Protein AF-A0A8B5X5C2-F1 (afdb_monomer_lite)

Radius of gyration: 29.63 Å; chains: 1; bounding box: 118×48×61 Å

Structure (mmCIF, N/CA/C/O backbone):
data_AF-A0A8B5X5C2-F1
#
_entry.id   AF-A0A8B5X5C2-F1
#
loop_
_atom_site.group_PDB
_atom_site.id
_atom_site.type_symbol
_atom_site.label_atom_id
_atom_site.label_alt_id
_atom_site.label_comp_id
_atom_site.label_asym_id
_atom_site.label_entity_id
_atom_site.label_seq_id
_atom_site.pdbx_PDB_ins_code
_atom_site.Cartn_x
_atom_site.Cartn_y
_atom_site.Cartn_z
_atom_site.occupancy
_atom_site.B_iso_or_equiv
_atom_site.auth_seq_id
_atom_site.auth_comp_id
_atom_site.auth_asym_id
_atom_site.auth_atom_id
_atom_site.pdbx_PDB_model_num
ATOM 1 N N . MET A 1 1 ? 97.986 -2.545 -4.299 1.00 35.28 1 MET A N 1
ATOM 2 C CA . MET A 1 1 ? 97.816 -1.947 -2.957 1.00 35.28 1 MET A CA 1
ATOM 3 C C . MET A 1 1 ? 96.917 -2.869 -2.123 1.00 35.28 1 MET A C 1
ATOM 5 O O . MET A 1 1 ? 95.746 -2.976 -2.435 1.00 35.28 1 MET A O 1
ATOM 9 N N . VAL A 1 2 ? 97.522 -3.619 -1.186 1.00 33.06 2 VAL A N 1
ATOM 10 C CA . VAL A 1 2 ? 97.031 -4.056 0.154 1.00 33.06 2 VAL A CA 1
ATOM 11 C C . VAL A 1 2 ? 95.580 -4.608 0.288 1.00 33.06 2 VAL A C 1
ATOM 13 O O . VAL A 1 2 ? 94.636 -3.837 0.311 1.00 33.06 2 VAL A O 1
ATOM 16 N N . SER A 1 3 ? 95.404 -5.947 0.361 1.00 29.48 3 SER A N 1
ATOM 17 C CA . SER A 1 3 ? 94.918 -6.779 1.522 1.00 29.48 3 SER A CA 1
ATOM 18 C C . SER A 1 3 ? 93.430 -7.213 1.481 1.00 29.48 3 SER A C 1
ATOM 20 O O . SER A 1 3 ? 92.572 -6.392 1.206 1.00 29.48 3 SER A O 1
ATOM 22 N N . ARG A 1 4 ? 93.094 -8.528 1.537 1.00 31.70 4 ARG A N 1
ATOM 23 C CA . ARG A 1 4 ? 92.683 -9.381 2.712 1.00 31.70 4 ARG A CA 1
ATOM 24 C C . ARG A 1 4 ? 91.470 -8.796 3.488 1.00 31.70 4 ARG A C 1
ATOM 26 O O . ARG A 1 4 ? 91.496 -7.616 3.766 1.00 31.70 4 ARG A O 1
ATOM 33 N N . SER A 1 5 ? 90.408 -9.482 3.946 1.00 32.50 5 SER A N 1
ATOM 34 C CA . SER A 1 5 ? 90.113 -10.890 4.291 1.00 32.50 5 SER A CA 1
ATOM 35 C C . SER A 1 5 ? 88.650 -11.051 4.803 1.00 32.50 5 SER A C 1
ATOM 37 O O . SER A 1 5 ? 88.131 -10.123 5.404 1.00 32.50 5 SER A O 1
ATOM 39 N N . ARG A 1 6 ? 88.068 -12.258 4.647 1.00 33.66 6 ARG A N 1
ATOM 40 C CA . ARG A 1 6 ? 87.157 -13.060 5.529 1.00 33.66 6 ARG A CA 1
ATOM 41 C C . ARG A 1 6 ? 86.170 -12.413 6.547 1.00 33.66 6 ARG A C 1
ATOM 43 O O . ARG A 1 6 ? 86.593 -11.789 7.508 1.00 33.66 6 ARG A O 1
ATOM 50 N N . SER A 1 7 ? 84.896 -12.830 6.416 1.00 32.56 7 SER A N 1
ATOM 51 C CA . SER A 1 7 ? 83.985 -13.539 7.367 1.00 32.56 7 SER A CA 1
ATOM 52 C C . SER A 1 7 ? 83.998 -13.243 8.884 1.00 32.56 7 SER A C 1
ATOM 54 O O . SER A 1 7 ? 85.041 -13.373 9.523 1.00 32.56 7 SER A O 1
ATOM 56 N N . ARG A 1 8 ? 82.793 -13.052 9.468 1.00 35.69 8 ARG A N 1
ATOM 57 C CA . ARG A 1 8 ? 82.354 -13.533 10.808 1.00 35.69 8 ARG A CA 1
ATOM 58 C C . ARG A 1 8 ? 80.813 -13.393 10.964 1.00 35.69 8 ARG A C 1
ATOM 60 O O . ARG A 1 8 ? 80.289 -12.349 10.611 1.00 35.69 8 ARG A O 1
ATOM 67 N N . TYR A 1 9 ? 80.089 -14.491 11.260 1.00 30.22 9 TYR A N 1
ATOM 68 C CA . TYR A 1 9 ? 79.400 -14.821 12.545 1.00 30.22 9 TYR A CA 1
ATOM 69 C C . TYR A 1 9 ? 78.116 -13.994 12.819 1.00 30.22 9 TYR A C 1
ATOM 71 O O . TYR A 1 9 ? 78.184 -12.781 12.747 1.00 30.22 9 TYR A O 1
ATOM 79 N N . GLY A 1 10 ? 76.936 -14.505 13.192 1.00 31.53 10 GLY A N 1
ATOM 80 C CA . GLY A 1 10 ? 76.456 -15.839 13.559 1.00 31.53 10 GLY A CA 1
ATOM 81 C C . GLY A 1 10 ? 74.993 -15.755 14.058 1.00 31.53 10 GLY A C 1
ATOM 82 O O . GLY A 1 10 ? 74.538 -14.703 14.494 1.00 31.53 10 GLY A O 1
ATOM 83 N N . ASP A 1 11 ? 74.293 -16.882 13.947 1.00 36.16 11 ASP A N 1
ATOM 84 C CA . ASP A 1 11 ? 72.939 -17.228 14.410 1.00 36.16 11 ASP A CA 1
ATOM 85 C C . ASP A 1 11 ? 72.745 -17.091 15.939 1.00 36.16 11 ASP A C 1
ATOM 87 O O . ASP A 1 11 ? 73.684 -17.348 16.701 1.00 36.16 11 ASP A O 1
ATOM 91 N N . ARG A 1 12 ? 71.523 -16.749 16.383 1.00 35.69 12 ARG A N 1
ATOM 92 C CA . ARG A 1 12 ? 70.870 -17.396 17.539 1.00 35.69 12 ARG A CA 1
ATOM 93 C C . ARG A 1 12 ? 69.385 -17.021 17.678 1.00 35.69 12 ARG A C 1
ATOM 95 O O . ARG A 1 12 ? 69.036 -15.883 17.982 1.00 35.69 12 ARG A O 1
ATOM 102 N N . ARG A 1 13 ? 68.530 -18.039 17.526 1.00 36.75 13 ARG A N 1
ATOM 103 C CA . ARG A 1 13 ? 67.155 -18.126 18.056 1.00 36.75 13 ARG A CA 1
ATOM 104 C C . ARG A 1 13 ? 67.129 -17.953 19.580 1.00 36.75 13 ARG A C 1
ATOM 106 O O . ARG A 1 13 ? 68.111 -18.313 20.219 1.00 36.75 13 ARG A O 1
ATOM 113 N N . HIS A 1 14 ? 65.990 -17.544 20.145 1.00 36.34 14 HIS A N 1
ATOM 114 C CA . HIS A 1 14 ? 65.360 -18.253 21.270 1.00 36.34 14 HIS A CA 1
ATOM 115 C C . HIS A 1 14 ? 63.922 -17.769 21.508 1.00 36.34 14 HIS A C 1
ATOM 117 O O . HIS A 1 14 ? 63.659 -16.577 21.649 1.00 36.34 14 HIS A O 1
ATOM 123 N N . ASP A 1 15 ? 63.024 -18.749 21.555 1.00 36.97 15 ASP A N 1
ATOM 124 C CA . ASP A 1 15 ? 61.632 -18.675 21.981 1.00 36.97 15 ASP A CA 1
ATOM 125 C C . ASP A 1 15 ? 61.497 -18.320 23.477 1.00 36.97 15 ASP A C 1
ATOM 127 O O . ASP A 1 15 ? 62.346 -18.687 24.291 1.00 36.97 15 ASP A O 1
ATOM 131 N N . GLY A 1 16 ? 60.386 -17.676 23.848 1.00 30.69 16 GLY A N 1
ATOM 132 C CA . GLY A 1 16 ? 59.939 -17.486 25.236 1.00 30.69 16 GLY A CA 1
ATOM 133 C C . GLY A 1 16 ? 58.504 -16.945 25.263 1.00 30.69 16 GLY A C 1
ATOM 134 O O . GLY A 1 16 ? 58.282 -15.777 24.977 1.00 30.69 16 GLY A O 1
ATOM 135 N N . LEU A 1 17 ? 57.501 -17.824 25.354 1.00 30.66 17 LEU A N 1
ATOM 136 C CA . LEU A 1 17 ? 56.806 -18.228 26.592 1.00 30.66 17 LEU A CA 1
ATOM 137 C C . LEU A 1 17 ? 55.734 -17.223 27.056 1.00 30.66 17 LEU A C 1
ATOM 139 O O . LEU A 1 17 ? 56.011 -16.269 27.776 1.00 30.66 17 LEU A O 1
ATOM 143 N N . CYS A 1 18 ? 54.479 -17.515 26.698 1.00 36.28 18 CYS A N 1
ATOM 144 C CA . CYS A 1 18 ? 53.291 -17.013 27.387 1.00 36.28 18 CYS A CA 1
ATOM 145 C C . CYS A 1 18 ? 53.077 -17.801 28.689 1.00 36.28 18 CYS A C 1
ATOM 147 O O . CYS A 1 18 ? 52.956 -19.024 28.641 1.00 36.28 18 CYS A O 1
ATOM 149 N N . LEU A 1 19 ? 52.960 -17.107 29.826 1.00 31.86 19 LEU A N 1
ATOM 150 C CA . LEU A 1 19 ? 52.448 -17.647 31.091 1.00 31.86 19 LEU A CA 1
ATOM 151 C C . LEU A 1 19 ? 51.613 -16.579 31.833 1.00 31.86 19 LEU A C 1
ATOM 153 O O . LEU A 1 19 ? 52.154 -15.564 32.250 1.00 31.86 19 LEU A O 1
ATOM 157 N N . GLY A 1 20 ? 50.308 -16.855 31.965 1.00 30.89 20 GLY A N 1
ATOM 158 C CA . GLY A 1 20 ? 49.391 -16.569 33.088 1.00 30.89 20 GLY A CA 1
ATOM 159 C C . GLY A 1 20 ? 49.272 -15.179 33.750 1.00 30.89 20 GLY A C 1
ATOM 160 O O . GLY A 1 20 ? 50.224 -14.680 34.336 1.00 30.89 20 GLY A O 1
ATOM 161 N N . GLY A 1 21 ? 48.022 -14.693 33.862 1.00 29.48 21 GLY A N 1
ATOM 162 C CA . GLY A 1 21 ? 47.510 -14.017 35.073 1.00 29.48 21 GLY A CA 1
ATOM 163 C C . GLY A 1 21 ? 47.088 -12.543 34.949 1.00 29.48 21 GLY A C 1
ATOM 164 O O . GLY A 1 21 ? 47.931 -11.656 34.986 1.00 29.48 21 GLY A O 1
ATOM 165 N N . ASP A 1 22 ? 45.771 -12.316 34.862 1.00 34.66 22 ASP A N 1
ATOM 166 C CA . ASP A 1 22 ? 44.986 -11.101 35.165 1.00 34.66 22 ASP A CA 1
ATOM 167 C C . ASP A 1 22 ? 45.706 -9.753 35.351 1.00 34.66 22 ASP A C 1
ATOM 169 O O . ASP A 1 22 ? 46.252 -9.480 36.420 1.00 34.66 22 ASP A O 1
ATOM 173 N N . ARG A 1 23 ? 45.498 -8.832 34.390 1.00 31.88 23 ARG A N 1
ATOM 174 C CA . ARG A 1 23 ? 45.084 -7.435 34.652 1.00 31.88 23 ARG A CA 1
ATOM 175 C C . ARG A 1 23 ? 44.185 -6.927 33.526 1.00 31.88 23 ARG A C 1
ATOM 177 O O . ARG A 1 23 ? 44.591 -6.862 32.373 1.00 31.88 23 ARG A O 1
ATOM 184 N N . SER A 1 24 ? 42.980 -6.526 33.914 1.00 33.16 24 SER A N 1
ATOM 185 C CA . SER A 1 24 ? 42.122 -5.543 33.251 1.00 33.16 24 SER A CA 1
ATOM 186 C C . SER A 1 24 ? 42.893 -4.549 32.362 1.00 33.16 24 SER A C 1
ATOM 188 O O . SER A 1 24 ? 43.608 -3.683 32.871 1.00 3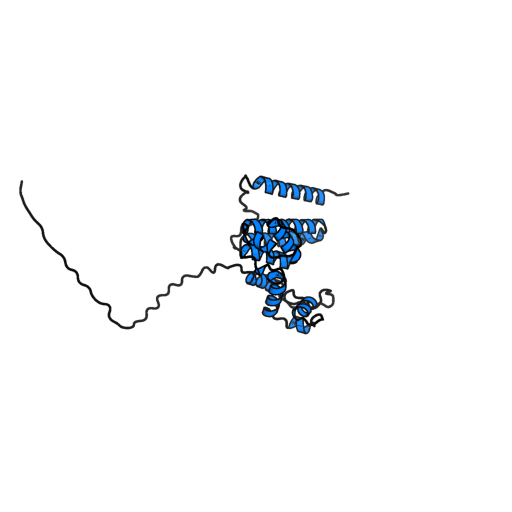3.16 24 SER A O 1
ATOM 190 N N . CYS A 1 25 ? 42.628 -4.583 31.059 1.00 25.28 25 CYS A N 1
ATOM 191 C CA . CYS A 1 25 ? 42.549 -3.381 30.239 1.00 25.28 25 CYS A CA 1
ATOM 192 C C . CYS A 1 25 ? 41.365 -3.531 29.276 1.00 25.28 25 CYS A C 1
ATOM 194 O O . CYS A 1 25 ? 41.440 -4.149 28.219 1.00 25.28 25 CYS A O 1
ATOM 196 N N . ILE A 1 26 ? 40.229 -2.963 29.684 1.00 34.06 26 ILE A N 1
ATOM 197 C CA . ILE A 1 26 ? 39.174 -2.567 28.755 1.00 34.06 26 ILE A CA 1
ATOM 198 C C . ILE A 1 26 ? 39.806 -1.494 27.865 1.00 34.06 26 ILE A C 1
ATOM 200 O O . ILE A 1 26 ? 40.028 -0.373 28.316 1.00 34.06 26 ILE A O 1
ATOM 204 N N . SER A 1 27 ? 40.154 -1.845 26.630 1.00 32.22 27 SER A N 1
ATOM 205 C CA . SER A 1 27 ? 40.458 -0.858 25.599 1.00 32.22 27 SER A CA 1
ATOM 206 C C . SER A 1 27 ? 39.206 -0.672 24.765 1.00 32.22 27 SER A C 1
ATOM 208 O O . SER A 1 27 ? 38.867 -1.511 23.934 1.00 32.22 27 SER A O 1
ATOM 210 N N . ALA A 1 28 ? 38.518 0.432 25.034 1.00 38.09 28 ALA A N 1
ATOM 211 C CA . ALA A 1 28 ? 37.465 0.962 24.198 1.00 38.09 28 ALA A CA 1
ATOM 212 C C . ALA A 1 28 ? 37.976 1.142 22.761 1.00 38.09 28 ALA A C 1
ATOM 214 O O . ALA A 1 28 ? 38.941 1.864 22.519 1.00 38.09 28 ALA A O 1
ATOM 215 N N . ALA A 1 29 ? 37.299 0.501 21.818 1.00 33.53 29 ALA A N 1
ATOM 216 C CA . ALA A 1 29 ? 37.227 0.966 20.445 1.00 33.53 29 ALA A CA 1
ATOM 217 C C . ALA A 1 29 ? 35.741 1.041 20.105 1.00 33.53 29 ALA A C 1
ATOM 219 O O . ALA A 1 29 ? 35.126 0.105 19.603 1.00 33.53 29 ALA A O 1
ATOM 220 N N . ASP A 1 30 ? 35.182 2.172 20.521 1.00 40.38 30 ASP A N 1
ATOM 221 C CA . ASP A 1 30 ? 33.935 2.737 20.047 1.00 40.38 30 ASP A CA 1
ATOM 222 C C . ASP A 1 30 ? 34.086 2.977 18.537 1.00 40.38 30 ASP A C 1
ATOM 224 O O . ASP A 1 30 ? 34.668 3.966 18.089 1.00 40.38 30 ASP A O 1
ATOM 228 N N . HIS A 1 31 ? 33.651 2.008 17.737 1.00 37.91 31 HIS A N 1
ATOM 229 C CA . HIS A 1 31 ? 33.356 2.245 16.335 1.00 37.91 31 HIS A CA 1
ATOM 230 C C . HIS A 1 31 ? 31.855 2.415 16.242 1.00 37.91 31 HIS A C 1
ATOM 232 O O . HIS A 1 31 ? 31.105 1.441 16.199 1.00 37.91 31 HIS A O 1
ATOM 238 N N . GLY A 1 32 ? 31.458 3.691 16.273 1.00 33.34 32 GLY A N 1
ATOM 239 C CA . GLY A 1 32 ? 30.106 4.143 16.022 1.00 33.34 32 GLY A CA 1
ATOM 240 C C . GLY A 1 32 ? 29.551 3.408 14.816 1.00 33.34 32 GLY A C 1
ATOM 241 O O . GLY A 1 32 ? 30.005 3.598 13.686 1.00 33.34 32 GLY A O 1
ATOM 242 N N . GLY A 1 33 ? 28.593 2.529 15.098 1.00 30.31 33 GLY A N 1
ATOM 243 C CA . GLY A 1 33 ? 27.790 1.896 14.080 1.00 30.31 33 GLY A CA 1
ATOM 244 C C . GLY A 1 33 ? 27.074 3.000 13.326 1.00 30.31 33 GLY A C 1
ATOM 245 O O . GLY A 1 33 ? 26.188 3.662 13.867 1.00 30.31 33 GLY A O 1
ATOM 246 N N . VAL A 1 34 ? 27.464 3.196 12.073 1.00 33.34 34 VAL A N 1
ATOM 247 C CA . VAL A 1 34 ? 26.510 3.623 11.062 1.00 33.34 34 VAL A CA 1
ATOM 248 C C . VAL A 1 34 ? 25.382 2.599 11.116 1.00 33.34 34 VAL A C 1
ATOM 250 O O . VAL A 1 34 ? 25.524 1.467 10.667 1.00 33.34 34 VAL A O 1
ATOM 253 N N . VAL A 1 35 ? 24.292 2.962 11.787 1.00 37.41 35 VAL A N 1
ATOM 254 C CA . VAL A 1 35 ? 23.008 2.298 11.593 1.00 37.41 35 VAL A CA 1
ATOM 255 C C . VAL A 1 35 ? 22.650 2.580 10.143 1.00 37.41 35 VAL A C 1
ATOM 257 O O . VAL A 1 35 ? 22.111 3.639 9.830 1.00 37.41 35 VAL A O 1
ATOM 260 N N . GLU A 1 36 ? 23.026 1.668 9.245 1.00 37.66 36 GLU A N 1
ATOM 261 C CA . GLU A 1 36 ? 22.301 1.491 7.995 1.00 37.66 36 GLU A CA 1
ATOM 262 C C . GLU A 1 36 ? 20.838 1.367 8.407 1.00 37.66 36 GLU A C 1
ATOM 264 O O . GLU A 1 36 ? 20.434 0.409 9.069 1.00 37.66 36 GLU A O 1
ATOM 269 N N . VAL A 1 37 ? 20.064 2.418 8.145 1.00 42.56 37 VAL A N 1
ATOM 270 C CA . VAL A 1 37 ? 18.624 2.376 8.352 1.00 42.56 37 VAL A CA 1
ATOM 271 C C . VAL A 1 37 ? 18.099 1.494 7.235 1.00 42.56 37 VAL A C 1
ATOM 273 O O . VAL A 1 37 ? 17.722 1.975 6.173 1.00 42.56 37 VAL A O 1
ATOM 276 N N . GLU A 1 38 ? 18.138 0.185 7.461 1.00 47.97 38 GLU A N 1
ATOM 277 C CA . GLU A 1 38 ? 17.438 -0.784 6.635 1.00 47.97 38 GLU A CA 1
ATOM 278 C C . GLU A 1 38 ? 15.960 -0.368 6.635 1.00 47.97 38 GLU A C 1
ATOM 280 O O . GLU A 1 38 ? 15.266 -0.397 7.665 1.00 47.97 38 GLU A O 1
ATOM 285 N N . MET A 1 39 ? 15.484 0.122 5.490 1.00 58.72 39 MET A N 1
ATOM 286 C CA . MET A 1 39 ? 14.084 0.474 5.305 1.00 58.72 39 MET A CA 1
ATOM 287 C C . MET A 1 39 ? 13.279 -0.817 5.194 1.00 58.72 39 MET A C 1
ATOM 289 O O . MET A 1 39 ? 13.028 -1.351 4.123 1.00 58.72 39 MET A O 1
ATOM 293 N N . SER A 1 40 ? 12.902 -1.365 6.348 1.00 80.81 40 SER A N 1
ATOM 294 C CA . SER A 1 40 ? 11.980 -2.494 6.399 1.00 80.81 40 SER A CA 1
ATOM 295 C C . SER A 1 40 ? 10.537 -2.018 6.206 1.00 80.81 40 SER A C 1
ATOM 297 O O . SER A 1 40 ? 10.151 -0.939 6.667 1.00 80.81 40 SER A O 1
ATOM 299 N N . VAL A 1 41 ? 9.681 -2.869 5.636 1.00 81.38 41 VAL A N 1
ATOM 300 C CA . VAL A 1 41 ? 8.226 -2.627 5.569 1.00 81.38 41 VAL A CA 1
ATOM 301 C C . VAL A 1 41 ? 7.626 -2.303 6.946 1.00 81.38 41 VAL A C 1
ATOM 303 O O . VAL A 1 41 ? 6.700 -1.498 7.053 1.00 81.38 41 VAL A O 1
ATOM 306 N N . ASN A 1 42 ? 8.179 -2.868 8.022 1.00 82.81 42 ASN A N 1
ATOM 307 C CA . ASN A 1 42 ? 7.766 -2.542 9.386 1.00 82.81 42 ASN A CA 1
ATOM 308 C C . ASN A 1 42 ? 8.113 -1.094 9.760 1.00 82.81 42 ASN A C 1
ATOM 310 O O . ASN A 1 42 ? 7.281 -0.402 10.343 1.00 82.81 42 ASN A O 1
ATOM 314 N N . SER A 1 43 ? 9.296 -0.607 9.378 1.00 83.06 43 SER A N 1
ATOM 315 C CA . SER A 1 43 ? 9.700 0.794 9.556 1.00 83.06 43 SER A CA 1
ATOM 316 C C . SER A 1 43 ? 8.786 1.749 8.776 1.00 83.06 43 SER A C 1
ATOM 318 O O . SER A 1 43 ? 8.403 2.801 9.299 1.00 83.06 43 SER A O 1
ATOM 320 N N . LEU A 1 44 ? 8.374 1.365 7.562 1.00 83.25 44 LEU A N 1
ATOM 321 C CA . LEU A 1 44 ? 7.405 2.115 6.760 1.00 83.25 44 LEU A CA 1
ATOM 322 C C . LEU A 1 44 ? 6.031 2.187 7.444 1.00 83.25 44 LEU A C 1
ATOM 324 O O . LEU A 1 44 ? 5.477 3.281 7.608 1.00 83.25 44 LEU A O 1
ATOM 328 N N . ILE A 1 45 ? 5.499 1.043 7.889 1.00 86.12 45 ILE A N 1
ATOM 329 C CA . ILE A 1 45 ? 4.222 0.961 8.617 1.00 86.12 45 ILE A CA 1
ATOM 330 C C . ILE A 1 45 ? 4.285 1.807 9.893 1.00 86.12 45 ILE A C 1
ATOM 332 O O . ILE A 1 45 ? 3.373 2.588 10.165 1.00 86.12 45 ILE A O 1
ATOM 336 N N . ASP A 1 46 ? 5.385 1.732 10.636 1.00 85.62 46 ASP A N 1
ATOM 337 C CA . ASP A 1 46 ? 5.611 2.545 11.824 1.00 85.62 46 ASP A CA 1
ATOM 338 C C . ASP A 1 46 ? 5.576 4.041 11.528 1.00 85.62 46 ASP A C 1
ATOM 340 O O . ASP A 1 46 ? 4.943 4.807 12.258 1.00 85.62 46 ASP A O 1
ATOM 344 N N . GLY A 1 47 ? 6.247 4.468 10.457 1.00 80.94 47 GLY A N 1
ATOM 345 C CA . GLY A 1 47 ? 6.236 5.858 10.019 1.00 80.94 47 GLY A CA 1
ATOM 346 C C . GLY A 1 47 ? 4.827 6.343 9.673 1.00 80.94 47 GLY A C 1
ATOM 347 O O . GLY A 1 47 ? 4.472 7.482 9.978 1.00 80.94 47 GLY A O 1
ATOM 348 N N . ILE A 1 48 ? 3.999 5.492 9.060 1.00 80.94 48 ILE A N 1
ATOM 349 C CA . ILE A 1 48 ? 2.590 5.794 8.757 1.00 80.94 48 ILE A CA 1
ATOM 350 C C . ILE A 1 48 ? 1.781 5.922 10.049 1.00 80.94 48 ILE A C 1
ATOM 352 O O . ILE A 1 48 ? 1.196 6.978 10.293 1.00 80.94 48 ILE A O 1
ATOM 356 N N . ILE A 1 49 ? 1.840 4.912 10.918 1.00 82.75 49 ILE A N 1
ATOM 357 C CA . ILE A 1 49 ? 1.113 4.885 12.191 1.00 82.75 49 ILE A CA 1
ATOM 358 C C . ILE A 1 49 ? 1.466 6.093 13.065 1.00 82.75 49 ILE A C 1
ATOM 360 O O . ILE A 1 49 ? 0.577 6.692 13.667 1.00 82.75 49 ILE A O 1
ATOM 364 N N . ARG A 1 50 ? 2.743 6.493 13.126 1.00 80.88 50 ARG A N 1
ATOM 365 C CA . ARG A 1 50 ? 3.178 7.660 13.913 1.00 80.88 50 ARG A CA 1
ATOM 366 C C . ARG A 1 50 ? 2.640 8.983 13.368 1.00 80.88 50 ARG A C 1
ATOM 368 O O . ARG A 1 50 ? 2.306 9.855 14.164 1.00 80.88 50 ARG A O 1
ATOM 375 N N . ARG A 1 51 ? 2.553 9.142 12.041 1.00 72.06 51 ARG A N 1
ATOM 376 C CA . ARG A 1 51 ? 2.013 10.361 11.406 1.00 72.06 51 ARG A CA 1
ATOM 377 C C . ARG A 1 51 ? 0.504 10.493 11.599 1.00 72.06 51 ARG A C 1
ATOM 379 O O . ARG A 1 51 ? 0.020 11.602 11.789 1.00 72.06 51 ARG A O 1
ATOM 386 N N . GLU A 1 52 ? -0.221 9.380 11.553 1.00 72.44 52 GLU A N 1
ATOM 387 C CA . GLU A 1 52 ? -1.683 9.359 11.706 1.00 72.44 52 GLU A CA 1
ATOM 388 C C . GLU A 1 52 ? -2.112 9.373 13.180 1.00 72.44 52 GLU A C 1
ATOM 390 O O . GLU A 1 52 ? -3.081 10.034 13.544 1.00 72.44 52 GLU A O 1
ATOM 395 N N . GLY A 1 53 ? -1.345 8.694 14.037 1.00 63.56 53 GLY A N 1
ATOM 396 C CA . GLY A 1 53 ? -1.269 8.867 15.486 1.00 63.56 53 GLY A CA 1
ATOM 397 C C . GLY A 1 53 ? -2.592 8.836 16.255 1.00 63.56 53 GLY A C 1
ATOM 398 O O . GLY A 1 53 ? -3.026 7.798 16.752 1.00 63.56 53 GLY A O 1
ATOM 399 N N . GLY A 1 54 ? -3.167 10.012 16.481 1.00 70.19 54 GLY A N 1
ATOM 400 C CA . GLY A 1 54 ? -4.145 10.250 17.538 1.00 70.19 54 GLY A CA 1
ATOM 401 C C . GLY A 1 54 ? -5.485 9.539 17.358 1.00 70.19 54 GLY A C 1
ATOM 402 O O . GLY A 1 54 ? -5.927 9.246 16.250 1.00 70.19 54 GLY A O 1
ATOM 403 N N . TYR A 1 55 ? -6.165 9.305 18.483 1.00 74.44 55 TYR A N 1
ATOM 404 C CA . TYR A 1 55 ? -7.586 8.977 18.465 1.00 74.44 55 TYR A CA 1
ATOM 405 C C . TYR A 1 55 ? -8.382 10.217 18.053 1.00 74.44 55 TYR A C 1
ATOM 407 O O . TYR A 1 55 ? -8.282 11.266 18.691 1.00 74.44 55 TYR A O 1
ATOM 415 N N . VAL A 1 56 ? -9.193 10.074 17.012 1.00 72.25 56 VAL A N 1
ATOM 416 C CA . VAL A 1 56 ? -10.126 11.089 16.536 1.00 72.25 56 VAL A CA 1
ATOM 417 C C . VAL A 1 56 ? -11.524 10.491 16.581 1.00 72.25 56 VAL A C 1
ATOM 419 O O . VAL A 1 56 ? -11.781 9.409 16.056 1.00 72.25 56 VAL A O 1
ATOM 422 N N . ASN A 1 57 ? -12.437 11.195 17.242 1.00 68.94 57 ASN A N 1
ATOM 423 C CA . ASN A 1 57 ? -13.855 10.869 17.239 1.00 68.94 57 ASN A CA 1
ATOM 424 C C . ASN A 1 57 ? -14.647 12.174 17.307 1.00 68.94 57 ASN A C 1
ATOM 426 O O . ASN A 1 57 ? -14.944 12.676 18.393 1.00 68.94 57 ASN A O 1
ATOM 430 N N . HIS A 1 58 ? -14.908 12.770 16.144 1.00 59.81 58 HIS A N 1
ATOM 431 C CA . HIS A 1 58 ? -15.645 14.024 16.054 1.00 59.81 58 HIS A CA 1
ATOM 432 C C . HIS A 1 58 ? -17.124 13.750 15.707 1.00 59.81 58 HIS A C 1
ATOM 434 O O . HIS A 1 58 ? -17.385 12.996 14.773 1.00 59.81 58 HIS A O 1
ATOM 440 N N . PRO A 1 59 ? -18.113 14.381 16.378 1.00 57.00 59 PRO A N 1
ATOM 441 C CA . PRO A 1 59 ? -19.542 14.099 16.160 1.00 57.00 59 PRO A CA 1
ATOM 442 C C . PRO A 1 59 ? -20.044 14.342 14.728 1.00 57.00 59 PRO A C 1
ATOM 444 O O . PRO A 1 59 ? -21.038 13.756 14.312 1.00 57.00 59 PRO A O 1
ATOM 447 N N . ALA A 1 60 ? -19.373 15.223 13.981 1.00 50.94 60 ALA A N 1
ATOM 448 C CA . ALA A 1 60 ? -19.677 15.514 12.576 1.00 50.94 60 ALA A CA 1
ATOM 449 C C . ALA A 1 60 ? -18.884 14.651 11.572 1.00 50.94 60 ALA A C 1
ATOM 451 O O . ALA A 1 60 ? -19.054 14.816 10.364 1.00 50.94 60 ALA A O 1
ATOM 452 N N . ASP A 1 61 ? -17.994 13.774 12.046 1.00 56.38 61 ASP A N 1
ATOM 453 C CA . ASP A 1 61 ? -17.155 12.947 11.184 1.00 56.38 61 ASP A CA 1
ATOM 454 C C . ASP A 1 61 ? -17.921 11.711 10.697 1.00 56.38 61 ASP A C 1
ATOM 456 O O . ASP A 1 61 ? -18.417 10.899 11.479 1.00 56.38 61 ASP A O 1
ATOM 460 N N . ARG A 1 62 ? -18.005 11.560 9.372 1.00 56.22 62 ARG A N 1
ATOM 461 C CA . ARG A 1 62 ? -18.616 10.392 8.726 1.00 56.22 62 ARG A CA 1
ATOM 462 C C . ARG A 1 62 ? -17.754 9.135 8.857 1.00 56.22 62 ARG A C 1
ATOM 464 O O . ARG A 1 62 ? -18.292 8.041 8.714 1.00 56.22 62 ARG A O 1
ATOM 471 N N . GLY A 1 63 ? -16.451 9.283 9.114 1.00 61.34 63 GLY A N 1
ATOM 472 C CA . GLY A 1 63 ? -15.508 8.174 9.290 1.00 61.34 63 GLY A CA 1
ATOM 473 C C . GLY A 1 63 ? -15.648 7.444 10.629 1.00 61.34 63 GLY A C 1
ATOM 474 O O . GLY A 1 63 ? -15.219 6.295 10.748 1.00 61.34 63 GLY A O 1
ATOM 475 N N . GLY A 1 64 ? -16.302 8.072 11.613 1.00 78.06 64 GLY A N 1
ATOM 476 C CA . GLY A 1 64 ? -16.462 7.527 12.957 1.00 78.06 64 GLY A CA 1
ATOM 477 C C . GLY A 1 64 ? -15.140 7.433 13.738 1.00 78.06 64 GLY A C 1
ATOM 478 O O . GLY A 1 64 ? -14.116 7.972 13.314 1.00 78.06 64 GLY A O 1
ATOM 479 N N . PRO A 1 65 ? -15.141 6.752 14.899 1.00 83.56 65 PRO A N 1
ATOM 480 C CA . PRO A 1 65 ? -13.956 6.621 15.739 1.00 83.56 65 PRO A CA 1
ATOM 481 C C . PRO A 1 65 ? -12.781 6.008 14.967 1.00 83.56 65 PRO A C 1
ATOM 483 O O . PRO A 1 65 ? -12.909 4.915 14.405 1.00 83.56 65 PRO A O 1
ATOM 486 N N . THR A 1 66 ? -11.638 6.695 14.978 1.00 86.31 66 THR A N 1
ATOM 487 C CA . THR A 1 66 ? -10.414 6.293 14.270 1.00 86.31 66 THR A CA 1
ATOM 488 C C . THR A 1 66 ? -9.197 6.491 15.171 1.00 86.31 66 THR A C 1
ATOM 490 O O . THR A 1 66 ? -9.102 7.496 15.870 1.00 86.31 66 THR A O 1
ATOM 493 N N . LYS A 1 67 ? -8.255 5.545 15.170 1.00 88.19 67 LYS A N 1
ATOM 494 C CA . LYS A 1 67 ? -6.948 5.675 15.841 1.00 88.19 67 LYS A CA 1
ATOM 495 C C . LYS A 1 67 ? -5.884 5.017 14.972 1.00 88.19 67 LYS A C 1
ATOM 497 O O . LYS A 1 67 ? -6.148 3.953 14.421 1.00 88.19 67 LYS A O 1
ATOM 502 N N . TYR A 1 68 ? -4.709 5.637 14.832 1.00 87.75 68 TYR A N 1
ATOM 503 C CA . TYR A 1 68 ? -3.645 5.143 13.941 1.00 87.75 68 TYR A CA 1
ATOM 504 C C . TYR A 1 68 ? -4.114 4.906 12.485 1.00 87.75 68 TYR A C 1
ATOM 506 O O . TYR A 1 68 ? -3.681 3.950 11.852 1.00 87.75 68 TYR A O 1
ATOM 514 N N . GLY A 1 69 ? -5.085 5.693 11.998 1.00 84.00 69 GLY A N 1
ATOM 515 C CA . GLY A 1 69 ? -5.733 5.500 10.686 1.00 84.00 69 GLY A CA 1
ATOM 516 C C . GLY A 1 69 ? -6.679 4.300 10.575 1.00 84.00 69 GLY A C 1
ATOM 517 O O . GLY A 1 69 ? -7.341 4.118 9.554 1.00 84.00 69 GLY A O 1
ATOM 518 N N . ILE A 1 70 ? -6.810 3.491 11.628 1.00 88.25 70 ILE A N 1
ATOM 519 C CA . ILE A 1 70 ? -7.721 2.349 11.662 1.00 88.25 70 ILE A CA 1
ATOM 520 C C . ILE A 1 70 ? -9.098 2.811 12.143 1.00 88.25 70 ILE A C 1
ATOM 522 O O . ILE A 1 70 ? -9.277 3.210 13.297 1.00 88.25 70 ILE A O 1
ATOM 526 N N . THR A 1 71 ? -10.085 2.737 11.248 1.00 90.31 71 THR A N 1
ATOM 527 C CA . THR A 1 71 ? -11.490 3.049 11.558 1.00 90.31 71 THR A CA 1
ATOM 528 C C . THR A 1 71 ? -12.139 1.952 12.405 1.00 90.31 71 THR A C 1
ATOM 530 O O . THR A 1 71 ? -11.716 0.792 12.385 1.00 90.31 71 THR A O 1
ATOM 533 N N . ALA A 1 72 ? -13.243 2.278 13.077 1.00 90.56 72 ALA A N 1
ATOM 534 C CA . ALA A 1 72 ? -14.092 1.307 13.765 1.00 90.56 72 ALA A CA 1
ATOM 535 C C . ALA A 1 72 ? -14.503 0.111 12.882 1.00 90.56 72 ALA A C 1
ATOM 537 O O . ALA A 1 72 ? -14.493 -1.035 13.338 1.00 90.56 72 ALA A O 1
ATOM 538 N N . ALA A 1 73 ? -14.843 0.352 11.612 1.00 90.19 73 ALA A N 1
ATOM 539 C CA . ALA A 1 73 ? -15.206 -0.709 10.674 1.00 90.19 73 ALA A CA 1
ATOM 540 C C . ALA A 1 73 ? -14.010 -1.626 10.374 1.00 90.19 73 ALA A C 1
ATOM 542 O O . ALA A 1 73 ? -14.135 -2.850 10.451 1.00 90.19 73 ALA A O 1
ATOM 543 N N . THR A 1 74 ? -12.843 -1.033 10.106 1.00 90.50 74 THR A N 1
ATOM 544 C CA . THR A 1 74 ? -11.595 -1.763 9.853 1.00 90.50 74 THR A CA 1
ATOM 545 C C . THR A 1 74 ? -11.193 -2.607 11.062 1.00 90.50 74 THR A C 1
ATOM 547 O O . THR A 1 74 ? -10.896 -3.790 10.903 1.00 90.50 74 THR A O 1
ATOM 550 N N . LEU A 1 75 ? -11.243 -2.038 12.271 1.00 93.00 75 LEU A N 1
ATOM 551 C CA . LEU A 1 75 ? -10.915 -2.748 13.508 1.00 93.00 75 LEU A CA 1
ATOM 552 C C . LEU A 1 75 ? -11.891 -3.898 13.781 1.00 93.00 75 LEU A C 1
ATOM 554 O O . LEU A 1 75 ? -11.474 -5.011 14.094 1.00 93.00 75 LEU A O 1
ATOM 558 N N . GLY A 1 76 ? -13.193 -3.651 13.621 1.00 92.25 76 GLY A N 1
ATOM 559 C CA . GLY A 1 76 ? -14.225 -4.670 13.802 1.00 92.25 76 GLY A CA 1
ATOM 560 C C . GLY A 1 76 ? -14.080 -5.840 12.826 1.00 92.25 76 GLY A C 1
ATOM 561 O O . GLY A 1 76 ? -14.179 -6.999 13.233 1.00 92.25 76 GLY A O 1
ATOM 562 N N . SER A 1 77 ? -13.771 -5.546 11.558 1.00 92.19 77 SER A N 1
ATOM 563 C CA . SER A 1 77 ? -13.478 -6.568 10.549 1.00 92.19 77 SER A CA 1
ATOM 564 C C . SER A 1 77 ? -12.198 -7.339 10.864 1.00 92.19 77 SER A C 1
ATOM 566 O O . SER A 1 77 ? -12.188 -8.555 10.700 1.00 92.19 77 SER A O 1
ATOM 568 N N . ALA A 1 78 ? -11.132 -6.663 11.302 1.00 91.88 78 ALA A N 1
ATOM 569 C CA . ALA A 1 78 ? -9.858 -7.307 11.621 1.00 91.88 78 ALA A CA 1
ATOM 570 C C . ALA A 1 78 ? -9.967 -8.253 12.827 1.00 91.88 78 ALA A C 1
ATOM 572 O O . ALA A 1 78 ? -9.356 -9.316 12.826 1.00 91.88 78 ALA A O 1
ATOM 573 N N . ARG A 1 79 ? -10.792 -7.901 13.820 1.00 93.31 79 ARG A N 1
ATOM 574 C CA . ARG A 1 79 ? -11.084 -8.749 14.987 1.00 93.31 79 ARG A CA 1
ATOM 575 C C . ARG A 1 79 ? -12.100 -9.863 14.709 1.00 93.31 79 ARG A C 1
ATOM 577 O O . ARG A 1 79 ? -12.308 -10.715 15.562 1.00 93.31 79 ARG A O 1
ATOM 584 N N . GLY A 1 80 ? -12.750 -9.863 13.541 1.00 90.56 80 GLY A N 1
ATOM 585 C CA . GLY A 1 80 ? -13.782 -10.849 13.209 1.00 90.56 80 GLY A CA 1
ATOM 586 C C . GLY A 1 80 ? -15.079 -10.677 14.006 1.00 90.56 80 GLY A C 1
ATOM 587 O O . GLY A 1 80 ? -15.828 -11.631 14.183 1.00 90.56 80 GLY A O 1
ATOM 588 N N . ASN A 1 81 ? -15.379 -9.461 14.471 1.00 87.19 81 ASN A N 1
ATOM 589 C CA . ASN A 1 81 ? -16.503 -9.205 15.378 1.00 87.19 81 ASN A CA 1
ATOM 590 C C . ASN A 1 81 ? -17.889 -9.316 14.714 1.00 87.19 81 ASN A C 1
ATOM 592 O O . ASN A 1 81 ? -18.901 -9.223 15.405 1.00 87.19 81 ASN A O 1
ATOM 596 N N . GLY A 1 82 ? -17.967 -9.400 13.379 1.00 90.81 82 GLY A N 1
ATOM 597 C CA . GLY A 1 82 ? -19.232 -9.331 12.627 1.00 90.81 82 GLY A CA 1
ATOM 598 C C . GLY A 1 82 ? -19.945 -7.969 12.703 1.00 90.81 82 GLY A C 1
ATOM 599 O O . GLY A 1 82 ? -21.048 -7.815 12.187 1.00 90.81 82 GLY A O 1
ATOM 600 N N . ARG A 1 83 ? -19.315 -6.972 13.337 1.00 92.25 83 ARG A N 1
ATOM 601 C CA . ARG A 1 83 ? -19.777 -5.587 13.500 1.00 92.25 83 ARG A CA 1
ATOM 602 C C . ARG A 1 83 ? -18.586 -4.632 13.481 1.00 92.25 83 ARG A C 1
ATOM 604 O O . ARG A 1 83 ? -17.451 -5.056 13.696 1.00 92.25 83 ARG A O 1
ATOM 611 N N . ALA A 1 84 ? -18.848 -3.339 13.311 1.00 91.12 84 ALA A N 1
ATOM 612 C CA . ALA A 1 84 ? -17.850 -2.313 13.599 1.00 91.12 84 ALA A CA 1
ATOM 613 C C . ALA A 1 84 ? -17.451 -2.338 15.089 1.00 91.12 84 ALA A C 1
ATOM 615 O O . ALA A 1 84 ? -18.256 -2.685 15.964 1.00 91.12 84 ALA A O 1
ATOM 616 N N . ALA A 1 85 ? -16.203 -1.977 15.374 1.00 92.50 85 ALA A N 1
ATOM 617 C CA . ALA A 1 85 ? -15.723 -1.786 16.732 1.00 92.50 85 ALA A CA 1
ATOM 618 C C . ALA A 1 85 ? -16.429 -0.593 17.405 1.00 92.50 85 ALA A C 1
ATOM 620 O O . ALA A 1 85 ? -16.860 0.351 16.745 1.00 92.50 85 ALA A O 1
ATOM 621 N N . THR A 1 86 ? -16.564 -0.627 18.725 1.00 92.56 86 THR A N 1
ATOM 622 C CA . THR A 1 86 ? -17.072 0.508 19.500 1.00 92.56 86 THR A CA 1
ATOM 623 C C . THR A 1 86 ? -16.012 1.607 19.597 1.00 92.56 86 THR A C 1
ATOM 625 O O . THR A 1 86 ? -14.818 1.360 19.433 1.00 92.56 86 THR A O 1
ATOM 628 N N . ALA A 1 87 ? -16.428 2.832 19.921 1.00 90.06 87 ALA A N 1
ATOM 629 C CA . ALA A 1 87 ? -15.495 3.938 20.142 1.00 90.06 87 ALA A CA 1
ATOM 630 C C . ALA A 1 87 ? -14.450 3.619 21.231 1.00 90.06 87 ALA A C 1
ATOM 632 O O . ALA A 1 87 ? -13.270 3.903 21.050 1.00 90.06 87 ALA A O 1
ATOM 633 N N . GLY A 1 88 ? -14.866 2.961 22.321 1.00 91.62 88 GLY A N 1
ATOM 634 C CA . GLY A 1 88 ? -13.956 2.515 23.381 1.00 91.62 88 GLY A CA 1
ATOM 635 C C . GLY A 1 88 ? -12.972 1.442 22.908 1.00 91.62 88 GLY A C 1
ATOM 636 O O . GLY A 1 88 ? -11.792 1.503 23.239 1.00 91.62 88 GLY A O 1
ATOM 637 N N . GLU A 1 89 ? -13.422 0.503 22.069 1.00 93.00 89 GLU A N 1
ATOM 638 C CA . GLU A 1 89 ? -12.548 -0.501 21.446 1.00 93.00 89 GLU A CA 1
ATOM 639 C C . GLU A 1 89 ? -11.486 0.145 20.540 1.00 93.00 89 GLU A C 1
ATOM 641 O O . GLU A 1 89 ? -10.336 -0.288 20.566 1.00 93.00 89 GLU A O 1
ATOM 646 N N . VAL A 1 90 ? -11.846 1.188 19.781 1.00 92.00 90 VAL A N 1
ATOM 647 C CA . VAL A 1 90 ? -10.901 1.953 18.945 1.00 92.00 90 VAL A CA 1
ATOM 648 C C . VAL A 1 90 ? -9.946 2.788 19.797 1.00 92.00 90 VAL A C 1
ATOM 650 O O . VAL A 1 90 ? -8.755 2.862 19.507 1.00 92.00 90 VAL A O 1
ATOM 653 N N . GLN A 1 91 ? -10.427 3.394 20.880 1.00 90.75 91 GLN A N 1
ATOM 654 C CA . GLN A 1 91 ? -9.583 4.180 21.780 1.00 90.75 91 GLN A CA 1
ATOM 655 C C . GLN A 1 91 ? -8.503 3.315 22.457 1.00 90.75 91 GLN A C 1
ATOM 657 O O . GLN A 1 91 ? -7.362 3.764 22.619 1.00 90.75 91 GLN A O 1
ATOM 662 N N . LEU A 1 92 ? -8.843 2.065 22.788 1.00 94.50 92 LEU A N 1
ATOM 663 C CA . LEU A 1 92 ? -7.941 1.069 23.373 1.00 94.50 92 LEU A CA 1
ATOM 664 C C . LEU A 1 92 ? -7.045 0.347 22.352 1.00 94.50 92 LEU A C 1
ATOM 666 O O . LEU A 1 92 ? -6.187 -0.424 22.773 1.00 94.50 92 LEU A O 1
ATOM 670 N N . LEU A 1 93 ? -7.200 0.597 21.044 1.00 93.44 93 LEU A N 1
ATOM 671 C CA . LEU A 1 93 ? -6.337 0.016 20.009 1.00 93.44 93 LEU A CA 1
ATOM 672 C C . LEU A 1 93 ? -4.865 0.324 20.319 1.00 93.44 93 LEU A C 1
ATOM 674 O O . LEU A 1 93 ? -4.497 1.492 20.494 1.00 93.44 93 LEU A O 1
ATOM 678 N N . THR A 1 94 ? -4.033 -0.712 20.400 1.00 93.00 94 THR A N 1
ATOM 679 C CA . THR A 1 94 ? -2.592 -0.569 20.639 1.00 93.00 94 THR A CA 1
ATOM 680 C C . THR A 1 94 ? -1.844 -0.339 19.330 1.00 93.00 94 THR A C 1
ATOM 682 O O . THR A 1 94 ? -2.351 -0.628 18.244 1.00 93.00 94 THR A O 1
ATOM 685 N N . MET A 1 95 ? -0.626 0.195 19.423 1.00 90.44 95 MET A N 1
ATOM 686 C CA . MET A 1 95 ? 0.223 0.384 18.246 1.00 90.44 95 MET A CA 1
ATOM 687 C C . MET A 1 95 ? 0.614 -0.967 17.632 1.00 90.44 95 MET A C 1
ATOM 689 O O . MET A 1 95 ? 0.656 -1.107 16.415 1.00 90.44 95 MET A O 1
ATOM 693 N N . GLU A 1 96 ? 0.850 -1.976 18.468 1.00 92.06 96 GLU A N 1
ATOM 694 C CA . GLU A 1 96 ? 1.174 -3.345 18.063 1.00 92.06 96 GLU A CA 1
ATOM 695 C C . GLU A 1 96 ? 0.020 -3.989 17.290 1.00 92.06 96 GLU A C 1
ATOM 697 O O . GLU A 1 96 ? 0.236 -4.589 16.238 1.00 92.06 96 GLU A O 1
ATOM 702 N N . GLU A 1 97 ? -1.217 -3.825 17.765 1.00 93.75 97 GLU A N 1
ATOM 703 C CA . GLU A 1 97 ? -2.395 -4.320 17.055 1.00 93.75 97 GLU A CA 1
ATOM 704 C C . GLU A 1 97 ? -2.601 -3.550 15.743 1.00 93.75 97 GLU A C 1
ATOM 706 O O . GLU A 1 97 ? -2.850 -4.166 14.709 1.00 93.75 97 GLU A O 1
ATOM 711 N N . ALA A 1 98 ? -2.412 -2.226 15.739 1.00 92.31 98 ALA A N 1
ATOM 712 C CA . ALA A 1 98 ? -2.471 -1.437 14.510 1.00 92.31 98 ALA A CA 1
ATOM 713 C C . ALA A 1 98 ? -1.441 -1.914 13.471 1.00 92.31 98 ALA A C 1
ATOM 715 O O . ALA A 1 98 ? -1.805 -2.114 12.312 1.00 92.31 98 ALA A O 1
ATOM 716 N N . ARG A 1 99 ? -0.191 -2.183 13.877 1.00 92.38 99 ARG A N 1
ATOM 717 C CA . ARG A 1 99 ? 0.837 -2.774 12.999 1.00 92.38 99 ARG A CA 1
ATOM 718 C C . ARG A 1 99 ? 0.387 -4.104 12.412 1.00 92.38 99 ARG A C 1
ATOM 720 O O . ARG A 1 99 ? 0.499 -4.295 11.206 1.00 92.38 99 ARG A O 1
ATOM 727 N N . ALA A 1 100 ? -0.142 -5.007 13.238 1.00 93.81 100 ALA A N 1
ATOM 728 C CA . ALA A 1 100 ? -0.610 -6.312 12.777 1.00 93.81 100 ALA A CA 1
ATOM 729 C C . ALA A 1 100 ? -1.751 -6.180 11.754 1.00 93.81 100 ALA A C 1
ATOM 731 O O . ALA A 1 100 ? -1.770 -6.885 10.743 1.00 93.81 100 ALA A O 1
ATOM 732 N N . ILE A 1 101 ? -2.669 -5.233 11.978 1.00 93.75 101 ILE A N 1
ATOM 733 C CA . ILE A 1 101 ? -3.753 -4.915 11.044 1.00 93.75 101 ILE A CA 1
ATOM 734 C C . ILE A 1 101 ? -3.185 -4.392 9.718 1.00 93.75 101 ILE A C 1
ATOM 736 O O . ILE A 1 101 ? -3.591 -4.876 8.658 1.00 93.75 101 ILE A O 1
ATOM 740 N N . TYR A 1 102 ? -2.236 -3.453 9.763 1.00 93.06 102 TYR A N 1
ATOM 741 C CA . TYR A 1 102 ? -1.573 -2.921 8.572 1.00 93.06 102 TYR A CA 1
ATOM 742 C C . TYR A 1 102 ? -0.834 -4.015 7.794 1.00 93.06 102 TYR A C 1
ATOM 744 O O . TYR A 1 102 ? -1.070 -4.181 6.597 1.00 93.06 102 TYR A O 1
ATOM 752 N N . TRP A 1 103 ? -0.003 -4.805 8.476 1.00 94.31 103 TRP A N 1
ATOM 753 C CA . TRP A 1 103 ? 0.735 -5.916 7.878 1.00 94.31 103 TRP A CA 1
ATOM 754 C C . TRP A 1 103 ? -0.205 -6.898 7.182 1.00 94.31 103 TRP A C 1
ATOM 756 O O . TRP A 1 103 ? -0.044 -7.212 6.003 1.00 94.31 103 TRP A O 1
ATOM 766 N N . HIS A 1 104 ? -1.245 -7.347 7.884 1.00 94.44 104 HIS A N 1
ATOM 767 C CA . HIS A 1 104 ? -2.192 -8.290 7.314 1.00 94.44 104 HIS A CA 1
ATOM 768 C C . HIS A 1 104 ? -2.906 -7.709 6.085 1.00 94.44 104 HIS A C 1
ATOM 770 O O . HIS A 1 104 ? -3.008 -8.383 5.063 1.00 94.44 104 HIS A O 1
ATOM 776 N N . GLN A 1 105 ? -3.405 -6.471 6.154 1.00 92.50 105 GLN A N 1
ATOM 777 C CA . GLN A 1 105 ? -4.229 -5.896 5.084 1.00 92.50 105 GLN A CA 1
ATOM 778 C C . GLN A 1 105 ? -3.436 -5.455 3.856 1.00 92.50 105 GLN A C 1
ATOM 780 O O . GLN A 1 105 ? -3.924 -5.626 2.737 1.00 92.50 105 GLN A O 1
ATOM 785 N N . TYR A 1 106 ? -2.254 -4.879 4.063 1.00 94.44 106 TYR A N 1
ATOM 786 C CA . TYR A 1 106 ? -1.492 -4.216 3.008 1.00 94.44 106 TYR A CA 1
ATOM 787 C C . TYR A 1 106 ? -0.253 -4.989 2.570 1.00 94.44 106 TYR A C 1
ATOM 789 O O . TYR A 1 106 ? 0.292 -4.645 1.530 1.00 94.44 106 TYR A O 1
ATOM 797 N N . VAL A 1 107 ? 0.165 -6.026 3.305 1.00 96.00 107 VAL A N 1
ATOM 798 C CA . VAL A 1 107 ? 1.368 -6.812 2.987 1.00 96.00 107 VAL A CA 1
ATOM 799 C C . VAL A 1 107 ? 1.008 -8.272 2.720 1.00 96.00 107 VAL A C 1
ATOM 801 O O . VAL A 1 107 ? 1.086 -8.720 1.579 1.00 96.00 107 VAL A O 1
ATOM 804 N N . ALA A 1 108 ? 0.529 -8.994 3.738 1.00 96.62 108 ALA A N 1
ATOM 805 C CA . ALA A 1 108 ? 0.320 -10.441 3.652 1.00 96.62 108 ALA A CA 1
ATOM 806 C C . ALA A 1 108 ? -0.884 -10.830 2.778 1.00 96.62 108 ALA A C 1
ATOM 808 O O . ALA A 1 108 ? -0.778 -11.662 1.885 1.00 96.62 108 ALA A O 1
ATOM 809 N N . ARG A 1 109 ? -2.054 -10.212 2.988 1.00 96.19 109 ARG A N 1
ATOM 810 C CA . ARG A 1 109 ? -3.265 -10.522 2.209 1.00 96.19 109 ARG A CA 1
ATOM 811 C C . ARG A 1 109 ? -3.101 -10.315 0.692 1.00 96.19 109 ARG A C 1
ATOM 813 O O . ARG A 1 109 ? -3.644 -11.132 -0.052 1.00 96.19 109 ARG A O 1
ATOM 820 N N . PRO A 1 110 ? -2.425 -9.258 0.199 1.00 97.19 110 PRO A N 1
ATOM 821 C CA . PRO A 1 110 ? -2.129 -9.114 -1.225 1.00 97.19 110 PRO A CA 1
ATOM 822 C C . PRO A 1 110 ? -0.868 -9.870 -1.684 1.00 97.19 110 PRO A C 1
ATOM 824 O O . PRO A 1 110 ? -0.455 -9.658 -2.818 1.00 97.19 110 PRO A O 1
ATOM 827 N N . ASN A 1 111 ? -0.273 -10.743 -0.860 1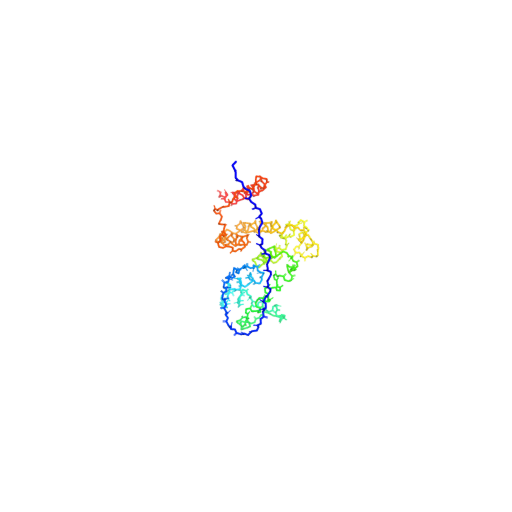.00 98.12 111 ASN A N 1
ATOM 828 C CA . ASN A 1 111 ? 0.948 -11.511 -1.148 1.00 98.12 111 ASN A CA 1
ATOM 829 C C . ASN A 1 111 ? 2.196 -10.660 -1.456 1.00 98.12 111 ASN A C 1
ATOM 831 O O . ASN A 1 111 ? 3.094 -11.109 -2.172 1.00 98.12 111 ASN A O 1
ATOM 835 N N . PHE A 1 112 ? 2.273 -9.424 -0.957 1.00 98.06 112 PHE A N 1
ATOM 836 C CA . PHE A 1 112 ? 3.463 -8.585 -1.149 1.00 98.06 112 PHE A CA 1
ATOM 837 C C . PHE A 1 112 ? 4.632 -9.017 -0.255 1.00 98.06 112 PHE A C 1
ATOM 839 O O . PHE A 1 112 ? 5.783 -8.771 -0.604 1.00 98.06 112 PHE A O 1
ATOM 846 N N . ASP A 1 113 ? 4.361 -9.752 0.827 1.00 97.12 113 ASP A N 1
ATOM 847 C CA . ASP A 1 113 ? 5.367 -10.420 1.665 1.00 97.12 113 ASP A CA 1
ATOM 848 C C . ASP A 1 113 ? 6.231 -11.436 0.889 1.00 97.12 113 ASP A C 1
ATOM 850 O O . ASP A 1 113 ? 7.310 -11.804 1.341 1.00 97.12 113 ASP A O 1
ATOM 854 N N . GLN A 1 114 ? 5.786 -11.868 -0.296 1.00 97.69 114 GLN A N 1
ATOM 855 C CA . GLN A 1 114 ? 6.488 -12.833 -1.152 1.00 97.69 114 GLN A CA 1
ATOM 856 C C . GLN A 1 114 ? 7.356 -12.182 -2.249 1.00 97.69 114 GLN A C 1
ATOM 858 O O . GLN A 1 114 ? 7.957 -12.887 -3.073 1.00 97.69 114 GLN A O 1
ATOM 863 N N . ILE A 1 115 ? 7.418 -10.848 -2.289 1.00 97.69 115 ILE A N 1
ATOM 864 C CA . ILE A 1 115 ? 8.396 -10.100 -3.088 1.00 97.69 115 ILE A CA 1
ATOM 865 C C . ILE A 1 115 ? 9.745 -10.214 -2.372 1.00 97.69 115 ILE A C 1
ATOM 867 O O . ILE A 1 115 ? 9.835 -9.891 -1.195 1.00 97.69 115 ILE A O 1
ATOM 871 N N . ARG A 1 116 ? 10.773 -10.723 -3.063 1.00 96.31 116 ARG A N 1
ATOM 872 C CA . ARG A 1 116 ? 12.078 -11.042 -2.449 1.00 96.31 116 ARG A CA 1
ATOM 873 C C . ARG A 1 116 ? 12.992 -9.843 -2.247 1.00 96.31 116 ARG A C 1
ATOM 875 O O . ARG A 1 116 ? 13.913 -9.930 -1.449 1.00 96.31 116 ARG A O 1
ATOM 882 N N . ASP A 1 117 ? 12.801 -8.811 -3.053 1.00 95.00 117 ASP A N 1
ATOM 883 C CA . ASP A 1 117 ? 13.597 -7.597 -2.989 1.00 95.00 117 ASP A CA 1
ATOM 884 C C . ASP A 1 117 ? 12.907 -6.593 -2.064 1.00 95.00 117 ASP A C 1
ATOM 886 O O . ASP A 1 117 ? 11.759 -6.212 -2.314 1.00 95.00 117 ASP A O 1
ATOM 890 N N . ASP A 1 118 ? 13.600 -6.199 -0.998 1.00 90.81 118 ASP A N 1
ATOM 891 C CA . ASP A 1 118 ? 13.040 -5.364 0.068 1.00 90.81 118 ASP A CA 1
ATOM 892 C C . ASP A 1 118 ? 12.651 -3.973 -0.440 1.00 90.81 118 ASP A C 1
ATOM 894 O O . ASP A 1 118 ? 11.587 -3.455 -0.098 1.00 90.81 118 ASP A O 1
ATOM 898 N N . TYR A 1 119 ? 13.461 -3.403 -1.333 1.00 90.50 119 TYR A N 1
ATOM 899 C CA . TYR A 1 119 ? 13.202 -2.097 -1.926 1.00 90.50 119 TYR A CA 1
ATOM 900 C C . TYR A 1 119 ? 11.921 -2.102 -2.767 1.00 90.50 119 TYR A C 1
ATOM 902 O O . TYR A 1 119 ? 11.019 -1.281 -2.574 1.00 90.50 119 TYR A O 1
ATOM 910 N N . LEU A 1 120 ? 11.786 -3.066 -3.682 1.00 94.50 120 LEU A N 1
ATOM 911 C CA . LEU A 1 120 ? 10.567 -3.211 -4.472 1.00 94.50 120 LEU A CA 1
ATOM 912 C C . LEU A 1 120 ? 9.352 -3.501 -3.583 1.00 94.50 120 LEU A C 1
ATOM 914 O O . LEU A 1 120 ? 8.271 -2.954 -3.826 1.00 94.50 120 LEU A O 1
ATOM 918 N N . GLN A 1 121 ? 9.516 -4.352 -2.568 1.00 95.75 121 GLN A N 1
ATOM 919 C CA . GLN A 1 121 ? 8.456 -4.650 -1.612 1.00 95.75 121 GLN A CA 1
ATOM 920 C C . GLN A 1 121 ? 7.975 -3.372 -0.917 1.00 95.75 121 GLN A C 1
ATOM 922 O O . GLN A 1 121 ? 6.768 -3.119 -0.875 1.00 95.75 121 GLN A O 1
ATOM 927 N N . GLU A 1 122 ? 8.890 -2.534 -0.438 1.00 92.19 122 GLU A N 1
ATOM 928 C CA . GLU A 1 122 ? 8.563 -1.275 0.220 1.00 92.19 122 GLU A CA 1
ATOM 929 C C . GLU A 1 122 ? 7.786 -0.325 -0.699 1.00 92.19 122 GLU A C 1
ATOM 931 O O . GLU A 1 122 ? 6.729 0.186 -0.319 1.00 92.19 122 GLU A O 1
ATOM 936 N N . VAL A 1 123 ? 8.249 -0.139 -1.937 1.00 92.88 123 VAL A N 1
ATOM 937 C CA . VAL A 1 123 ? 7.595 0.728 -2.931 1.00 92.88 123 VAL A CA 1
ATOM 938 C C . VAL A 1 123 ? 6.156 0.284 -3.202 1.00 92.88 123 VAL A C 1
ATOM 940 O O . VAL A 1 123 ? 5.238 1.111 -3.280 1.00 92.88 123 VAL A O 1
ATOM 943 N N . VAL A 1 124 ? 5.941 -1.027 -3.332 1.00 96.62 124 VAL A N 1
ATOM 944 C CA . VAL A 1 124 ? 4.615 -1.606 -3.573 1.00 96.62 124 VAL A CA 1
ATOM 945 C C . VAL A 1 124 ? 3.721 -1.457 -2.341 1.00 96.62 124 VAL A C 1
ATOM 947 O O . VAL A 1 124 ? 2.561 -1.059 -2.484 1.00 96.62 124 VAL A O 1
ATOM 950 N N . VAL A 1 125 ? 4.239 -1.718 -1.136 1.00 95.38 125 VAL A N 1
ATOM 951 C CA . VAL A 1 125 ? 3.474 -1.582 0.113 1.00 95.38 125 VAL A CA 1
ATOM 952 C C . VAL A 1 125 ? 3.117 -0.121 0.389 1.00 95.38 125 VAL A C 1
ATOM 954 O O . VAL A 1 125 ? 1.969 0.162 0.735 1.00 95.38 125 VAL A O 1
ATOM 957 N N . ASP A 1 126 ? 4.027 0.830 0.166 1.00 92.81 126 ASP A N 1
ATOM 958 C CA . ASP A 1 126 ? 3.720 2.257 0.305 1.00 92.81 126 ASP A CA 1
ATOM 959 C C . ASP A 1 126 ? 2.552 2.668 -0.595 1.00 92.81 126 ASP A C 1
ATOM 961 O O . ASP A 1 126 ? 1.601 3.339 -0.170 1.00 92.81 126 ASP A O 1
ATOM 965 N N . PHE A 1 127 ? 2.603 2.230 -1.856 1.00 94.44 127 PHE A N 1
ATOM 966 C CA . PHE A 1 127 ? 1.542 2.505 -2.809 1.00 94.44 127 PHE A CA 1
ATOM 967 C C . PHE A 1 127 ? 0.228 1.842 -2.376 1.00 94.44 127 PHE A C 1
ATOM 969 O O . PHE A 1 127 ? -0.836 2.464 -2.467 1.00 94.44 127 PHE A O 1
ATOM 976 N N . ALA A 1 128 ? 0.294 0.619 -1.850 1.00 95.38 128 ALA A N 1
ATOM 977 C CA . ALA A 1 128 ? -0.859 -0.113 -1.348 1.00 95.38 128 ALA A CA 1
ATOM 978 C C . ALA A 1 128 ? -1.537 0.599 -0.174 1.00 95.38 128 ALA A C 1
ATOM 980 O O . ALA A 1 128 ? -2.764 0.704 -0.168 1.00 95.38 128 ALA A O 1
ATOM 981 N N . VAL A 1 129 ? -0.765 1.124 0.780 1.00 90.56 129 VAL A N 1
ATOM 982 C CA . VAL A 1 129 ? -1.315 1.874 1.918 1.00 90.56 129 VAL A CA 1
ATOM 983 C C . VAL A 1 129 ? -1.942 3.187 1.452 1.00 90.56 129 VAL A C 1
ATOM 985 O O . VAL A 1 129 ? -3.057 3.512 1.847 1.00 90.56 129 VAL A O 1
ATOM 988 N N . HIS A 1 130 ? -1.277 3.924 0.558 1.00 87.25 130 HIS A N 1
ATOM 989 C CA . HIS A 1 130 ? -1.779 5.223 0.104 1.00 87.25 130 HIS A CA 1
ATOM 990 C C . HIS A 1 130 ? -2.992 5.116 -0.833 1.00 87.25 130 HIS A C 1
ATOM 992 O O . HIS A 1 130 ? -3.878 5.967 -0.819 1.00 87.25 130 HIS A O 1
ATOM 998 N N . SER A 1 131 ? -3.004 4.122 -1.724 1.00 89.19 131 SER A N 1
ATOM 999 C CA . SER A 1 131 ? -3.921 4.090 -2.876 1.00 89.19 131 SER A CA 1
ATOM 1000 C C . SER A 1 131 ? -4.692 2.781 -3.035 1.00 89.19 131 SER A C 1
ATOM 1002 O O . SER A 1 131 ? -5.459 2.643 -3.991 1.00 89.19 131 SER A O 1
ATOM 1004 N N . GLY A 1 132 ? -4.516 1.841 -2.110 1.00 93.75 132 GLY A N 1
ATOM 1005 C CA . GLY A 1 132 ? -5.197 0.554 -2.076 1.00 93.75 132 GLY A CA 1
ATOM 1006 C C . GLY A 1 132 ? -4.358 -0.600 -2.656 1.00 93.75 132 GLY A C 1
ATOM 1007 O O . GLY A 1 132 ? -3.766 -0.444 -3.730 1.00 93.75 132 GLY A O 1
ATOM 1008 N N . PRO A 1 133 ? -4.375 -1.798 -2.029 1.00 96.69 133 PRO A N 1
ATOM 1009 C CA . PRO A 1 133 ? -3.592 -2.959 -2.470 1.00 96.69 133 PRO A CA 1
ATOM 1010 C C . PRO A 1 133 ? -3.848 -3.383 -3.913 1.00 96.69 133 PRO A C 1
ATOM 1012 O O . PRO A 1 133 ? -2.915 -3.704 -4.641 1.00 96.69 133 PRO A O 1
ATOM 1015 N N . ARG A 1 134 ? -5.108 -3.335 -4.359 1.00 97.50 134 ARG A N 1
ATOM 1016 C CA . ARG A 1 134 ? -5.465 -3.720 -5.729 1.00 97.50 134 ARG A CA 1
ATOM 1017 C C . ARG A 1 134 ? -4.759 -2.846 -6.768 1.00 97.50 134 ARG A C 1
ATOM 1019 O O . ARG A 1 134 ? -4.253 -3.371 -7.750 1.00 97.50 134 ARG A O 1
ATOM 1026 N N . ARG A 1 135 ? -4.693 -1.529 -6.549 1.00 97.75 135 ARG A N 1
ATOM 1027 C CA . ARG A 1 135 ? -4.046 -0.609 -7.496 1.00 97.75 135 ARG A CA 1
ATOM 1028 C C . ARG A 1 135 ? -2.536 -0.829 -7.538 1.00 97.75 135 ARG A C 1
ATOM 1030 O O . ARG A 1 135 ? -1.968 -0.859 -8.625 1.00 97.75 135 ARG A O 1
ATOM 1037 N N . ALA A 1 136 ? -1.917 -1.036 -6.376 1.00 98.06 136 ALA A N 1
ATOM 1038 C CA . ALA A 1 136 ? -0.501 -1.385 -6.290 1.00 98.06 136 ALA A CA 1
ATOM 1039 C C . ALA A 1 136 ? -0.199 -2.716 -7.006 1.00 98.06 136 ALA A C 1
ATOM 1041 O O . ALA A 1 136 ? 0.751 -2.792 -7.780 1.00 98.06 136 ALA A O 1
ATOM 1042 N N . ALA A 1 137 ? -1.055 -3.730 -6.837 1.00 98.56 137 ALA A N 1
ATOM 1043 C CA . ALA A 1 137 ? -0.939 -5.008 -7.539 1.00 98.56 137 ALA A CA 1
ATOM 1044 C C . ALA A 1 137 ? -1.070 -4.850 -9.063 1.00 98.56 137 ALA A C 1
ATOM 1046 O O . ALA A 1 137 ? -0.265 -5.394 -9.813 1.00 98.56 137 ALA A O 1
ATOM 1047 N N . GLU A 1 138 ? -2.046 -4.071 -9.534 1.00 98.38 138 GLU A N 1
ATOM 1048 C CA . GLU A 1 138 ? -2.234 -3.800 -10.962 1.00 98.38 138 GLU A CA 1
ATOM 1049 C C . GLU A 1 138 ? -1.029 -3.053 -11.569 1.00 98.38 138 GLU A C 1
ATOM 1051 O O . GLU A 1 138 ? -0.614 -3.363 -12.688 1.00 98.38 138 GLU A O 1
ATOM 1056 N N . ALA A 1 139 ? -0.437 -2.105 -10.834 1.00 97.81 139 ALA A N 1
ATOM 1057 C CA . ALA A 1 139 ? 0.783 -1.410 -11.245 1.00 97.81 139 ALA A CA 1
ATOM 1058 C C . ALA A 1 139 ? 1.989 -2.360 -11.316 1.00 97.81 139 ALA A C 1
ATOM 1060 O O . ALA A 1 139 ? 2.724 -2.352 -12.303 1.00 97.81 139 ALA A O 1
ATOM 1061 N N . LEU A 1 140 ? 2.151 -3.232 -10.316 1.00 98.31 140 LEU A N 1
ATOM 1062 C CA . LEU A 1 140 ? 3.197 -4.256 -10.294 1.00 98.31 140 LEU A CA 1
ATOM 1063 C C . LEU A 1 140 ? 3.070 -5.217 -11.486 1.00 98.31 140 LEU A C 1
ATOM 1065 O O . LEU A 1 140 ? 4.054 -5.501 -12.165 1.00 98.31 140 LEU A O 1
ATOM 1069 N N . GLN A 1 141 ? 1.849 -5.663 -11.796 1.00 98.44 141 GLN A N 1
ATOM 1070 C CA . GLN A 1 141 ? 1.561 -6.531 -12.942 1.00 98.44 141 GLN A CA 1
ATOM 1071 C C . GLN A 1 141 ? 1.901 -5.867 -14.281 1.00 98.44 141 GLN A C 1
ATOM 1073 O O . GLN A 1 141 ? 2.520 -6.506 -15.137 1.00 98.44 141 GLN A O 1
ATOM 1078 N N . ARG A 1 142 ? 1.559 -4.579 -14.451 1.00 97.75 142 ARG A N 1
ATOM 1079 C CA . ARG A 1 142 ? 1.973 -3.788 -15.624 1.00 97.75 142 ARG A CA 1
ATOM 1080 C C . ARG A 1 142 ? 3.494 -3.694 -15.724 1.00 97.75 142 ARG A C 1
ATOM 1082 O O . ARG A 1 142 ? 4.037 -3.923 -16.801 1.00 97.75 142 ARG A O 1
ATOM 1089 N N . ALA A 1 143 ? 4.177 -3.425 -14.610 1.00 95.06 143 ALA A N 1
ATOM 1090 C CA . ALA A 1 143 ? 5.628 -3.247 -14.569 1.00 95.06 143 ALA A CA 1
ATOM 1091 C C . ALA A 1 143 ? 6.418 -4.492 -15.013 1.00 95.06 143 ALA A C 1
ATOM 1093 O O . ALA A 1 143 ? 7.503 -4.357 -15.591 1.00 95.06 143 ALA A O 1
ATOM 1094 N N . VAL A 1 144 ? 5.872 -5.692 -14.776 1.00 95.25 144 VAL A N 1
ATOM 1095 C CA . VAL A 1 144 ? 6.508 -6.972 -15.139 1.00 95.25 144 VAL A CA 1
ATOM 1096 C C . VAL A 1 144 ? 5.913 -7.634 -16.387 1.00 95.25 144 VAL A C 1
ATOM 1098 O O . VAL A 1 144 ? 6.418 -8.671 -16.824 1.00 95.25 144 VAL A O 1
ATOM 1101 N N . GLY A 1 145 ? 4.889 -7.024 -16.993 1.00 93.56 145 GLY A N 1
ATOM 1102 C CA . GLY A 1 145 ? 4.302 -7.455 -18.264 1.00 93.56 145 GLY A CA 1
ATOM 1103 C C . GLY A 1 145 ? 3.440 -8.716 -18.173 1.00 93.56 145 GLY A C 1
ATOM 1104 O O . GLY A 1 145 ? 3.419 -9.508 -19.113 1.00 93.56 145 GLY A O 1
ATOM 1105 N N . VAL A 1 146 ? 2.747 -8.924 -17.051 1.00 95.81 146 VAL A N 1
ATOM 1106 C CA . VAL A 1 146 ? 1.779 -10.024 -16.886 1.00 95.81 146 VAL A CA 1
ATOM 1107 C C . VAL A 1 146 ? 0.341 -9.512 -16.996 1.00 95.81 146 VAL A C 1
ATOM 1109 O O . VAL A 1 146 ? 0.093 -8.311 -17.114 1.00 95.81 146 VAL A O 1
ATOM 1112 N N . ARG A 1 147 ? -0.636 -10.427 -16.969 1.00 96.75 147 ARG A N 1
ATOM 1113 C CA . ARG A 1 147 ? -2.058 -10.063 -16.947 1.00 96.75 147 ARG A CA 1
ATOM 1114 C C . ARG A 1 147 ? -2.352 -9.136 -15.763 1.00 96.75 147 ARG A C 1
ATOM 1116 O O . ARG A 1 147 ? -1.978 -9.431 -14.634 1.00 96.75 147 ARG A O 1
ATOM 1123 N N . VAL A 1 148 ? -3.075 -8.054 -16.043 1.00 98.06 148 VAL A N 1
ATOM 1124 C CA . VAL A 1 148 ? -3.477 -7.051 -15.053 1.00 98.06 148 VAL A CA 1
ATOM 1125 C C . VAL A 1 148 ? -4.876 -7.386 -14.537 1.00 98.06 148 VAL A C 1
ATOM 1127 O O . VAL A 1 148 ? -5.877 -7.019 -15.150 1.00 98.06 148 VAL A O 1
ATOM 1130 N N . ASP A 1 149 ? -4.953 -8.133 -13.443 1.00 97.69 149 ASP A N 1
ATOM 1131 C CA . ASP A 1 149 ? -6.207 -8.507 -12.770 1.00 97.69 149 ASP A CA 1
ATOM 1132 C C . ASP A 1 149 ? -6.265 -8.062 -11.296 1.00 97.69 149 ASP A C 1
ATOM 1134 O O . ASP A 1 149 ? -7.303 -8.205 -10.646 1.00 97.69 149 ASP A O 1
ATOM 1138 N N . GLY A 1 150 ? -5.178 -7.477 -10.784 1.00 97.69 150 GLY A N 1
ATOM 1139 C CA . GLY A 1 150 ? -5.042 -7.014 -9.406 1.00 97.69 150 GLY A CA 1
ATOM 1140 C C . GLY A 1 150 ? -4.834 -8.130 -8.384 1.00 97.69 150 GLY A C 1
ATOM 1141 O O . GLY A 1 150 ? -4.908 -7.862 -7.185 1.00 97.69 150 GLY A O 1
ATOM 1142 N N . ILE A 1 151 ? -4.585 -9.365 -8.833 1.00 98.12 151 ILE A N 1
ATOM 1143 C CA . ILE A 1 151 ? -4.357 -10.535 -7.984 1.00 98.12 151 ILE A CA 1
ATOM 1144 C C . ILE A 1 151 ? -2.892 -10.972 -8.106 1.00 98.12 151 ILE A C 1
ATOM 1146 O O . ILE A 1 151 ? -2.436 -11.496 -9.125 1.00 98.12 151 ILE A O 1
ATOM 1150 N N . VAL A 1 152 ? -2.130 -10.810 -7.025 1.00 98.31 152 VAL A N 1
ATOM 1151 C CA . VAL A 1 152 ? -0.741 -11.285 -6.962 1.00 98.31 152 VAL A CA 1
ATOM 1152 C C . VAL A 1 152 ? -0.726 -12.778 -6.648 1.00 98.31 152 VAL A C 1
ATOM 1154 O O . VAL A 1 152 ? -0.662 -13.202 -5.499 1.00 98.31 152 VAL A O 1
ATOM 1157 N N . GLY A 1 153 ? -0.855 -13.589 -7.696 1.00 97.94 153 GLY A N 1
ATOM 1158 C CA . GLY A 1 153 ? -0.705 -15.042 -7.633 1.00 97.94 153 GLY A CA 1
ATOM 1159 C C . GLY A 1 153 ? 0.706 -15.527 -8.003 1.00 97.94 153 GLY A C 1
ATOM 1160 O O . GLY A 1 153 ? 1.582 -14.718 -8.321 1.00 97.94 153 GLY A O 1
ATOM 1161 N N . PRO A 1 154 ? 0.919 -16.857 -8.054 1.00 98.12 154 PRO A N 1
ATOM 1162 C CA . PRO A 1 154 ? 2.225 -17.457 -8.342 1.00 98.12 154 PRO A CA 1
ATOM 1163 C C . PRO A 1 154 ? 2.872 -16.978 -9.648 1.00 98.12 154 PRO A C 1
ATOM 1165 O O . PRO A 1 154 ? 4.082 -16.795 -9.700 1.00 98.12 154 PRO A O 1
ATOM 1168 N N . MET A 1 155 ? 2.077 -16.727 -10.696 1.00 97.06 155 MET A N 1
ATOM 1169 C CA . MET A 1 155 ? 2.592 -16.216 -11.974 1.00 97.06 155 MET A CA 1
ATOM 1170 C C . MET A 1 155 ? 3.133 -14.787 -11.857 1.00 97.06 155 MET A C 1
ATOM 1172 O O . MET A 1 155 ? 4.204 -14.494 -12.386 1.00 97.06 155 MET A O 1
ATOM 1176 N N . THR A 1 156 ? 2.417 -13.912 -11.145 1.00 98.38 156 THR A N 1
ATOM 1177 C CA . THR A 1 156 ? 2.869 -12.543 -10.869 1.00 98.38 156 THR A CA 1
ATOM 1178 C C . THR A 1 156 ? 4.157 -12.579 -10.053 1.00 98.38 156 THR A C 1
ATOM 1180 O O . THR A 1 156 ? 5.133 -11.950 -10.442 1.00 98.38 156 THR A O 1
ATOM 1183 N N . LEU A 1 157 ? 4.199 -13.370 -8.976 1.00 98.50 157 LEU A N 1
ATOM 1184 C CA . LEU A 1 157 ? 5.374 -13.486 -8.106 1.00 98.50 157 LEU A CA 1
ATOM 1185 C C . LEU A 1 157 ? 6.594 -14.059 -8.830 1.00 98.50 157 LEU A C 1
ATOM 1187 O O . LEU A 1 157 ? 7.703 -13.571 -8.630 1.00 98.50 157 LEU A O 1
ATOM 1191 N N . ALA A 1 158 ? 6.403 -15.057 -9.695 1.00 98.06 158 ALA A N 1
ATOM 1192 C CA . ALA A 1 158 ? 7.485 -15.597 -10.510 1.00 98.06 158 ALA A CA 1
ATOM 1193 C C . ALA A 1 158 ? 8.067 -14.532 -11.452 1.00 98.06 158 ALA A C 1
ATOM 1195 O O . ALA A 1 158 ? 9.284 -14.420 -11.560 1.00 98.06 158 ALA A O 1
ATOM 1196 N N . ALA A 1 159 ? 7.216 -13.725 -12.096 1.00 96.81 159 ALA A N 1
ATOM 1197 C CA . ALA A 1 159 ? 7.666 -12.643 -12.967 1.00 96.81 159 ALA A CA 1
ATOM 1198 C C . ALA A 1 159 ? 8.362 -11.521 -12.183 1.00 96.81 159 ALA A C 1
ATOM 1200 O O . ALA A 1 159 ? 9.431 -11.077 -12.587 1.00 96.81 159 ALA A O 1
ATOM 1201 N N . VAL A 1 160 ? 7.787 -11.096 -11.054 1.00 97.75 160 VAL A N 1
ATOM 1202 C CA . VAL A 1 160 ? 8.351 -10.062 -10.172 1.00 97.75 160 VAL A CA 1
ATOM 1203 C C . VAL A 1 160 ? 9.732 -10.464 -9.672 1.00 97.75 160 VAL A C 1
ATOM 1205 O O . VAL A 1 160 ? 10.686 -9.722 -9.870 1.00 97.75 160 VAL A O 1
ATOM 1208 N N . ASN A 1 161 ? 9.866 -11.671 -9.124 1.00 97.50 161 ASN A N 1
ATOM 1209 C CA . ASN A 1 161 ? 11.119 -12.148 -8.539 1.00 97.50 161 ASN A CA 1
ATOM 1210 C C . ASN A 1 161 ? 12.181 -12.564 -9.579 1.00 97.50 161 ASN A C 1
ATOM 1212 O O . ASN A 1 161 ? 13.291 -12.925 -9.195 1.00 97.50 161 ASN A O 1
ATOM 1216 N N . ALA A 1 162 ? 11.851 -12.559 -10.875 1.00 95.19 162 ALA A N 1
ATOM 1217 C CA . ALA A 1 162 ? 12.786 -12.832 -11.970 1.00 95.19 162 ALA A CA 1
ATOM 1218 C C . ALA A 1 162 ? 13.230 -11.564 -12.721 1.00 95.19 162 ALA A C 1
ATOM 1220 O O . ALA A 1 162 ? 14.108 -11.635 -13.583 1.00 95.19 162 ALA A O 1
ATOM 1221 N N . ARG A 1 163 ? 12.599 -10.415 -12.454 1.00 92.62 163 ARG A N 1
ATOM 1222 C CA . ARG A 1 163 ? 12.923 -9.132 -13.084 1.00 92.62 163 ARG A CA 1
ATOM 1223 C C . ARG A 1 163 ? 13.887 -8.336 -12.213 1.00 92.62 163 ARG A C 1
ATOM 1225 O O . ARG A 1 163 ? 14.019 -8.569 -11.020 1.00 92.62 163 ARG A O 1
ATOM 1232 N N . ASP A 1 164 ? 14.539 -7.371 -12.848 1.00 93.62 164 ASP A N 1
ATOM 1233 C CA . ASP A 1 164 ? 15.330 -6.357 -12.161 1.00 93.62 164 ASP A CA 1
ATOM 1234 C C . ASP A 1 164 ? 14.419 -5.532 -11.238 1.00 93.62 164 ASP A C 1
ATOM 1236 O O . ASP A 1 164 ? 13.434 -4.936 -11.698 1.00 93.62 164 ASP A O 1
ATOM 1240 N N . ALA A 1 165 ? 14.703 -5.573 -9.938 1.00 91.94 165 ALA A N 1
ATOM 1241 C CA . ALA A 1 165 ? 13.825 -5.013 -8.922 1.00 91.94 165 ALA A CA 1
ATOM 1242 C C . ALA A 1 165 ? 13.787 -3.483 -8.977 1.00 91.94 165 ALA A C 1
ATOM 1244 O O . ALA A 1 165 ? 12.701 -2.906 -8.953 1.00 91.94 165 ALA A O 1
ATOM 1245 N N . GLU A 1 166 ? 14.937 -2.838 -9.179 1.00 87.62 166 GLU A N 1
ATOM 1246 C CA . GLU A 1 166 ? 15.061 -1.383 -9.288 1.00 87.62 166 GLU A CA 1
ATOM 1247 C C . GLU A 1 166 ? 14.246 -0.841 -10.474 1.00 87.62 166 GLU A C 1
ATOM 1249 O O . GLU A 1 166 ? 13.384 0.027 -10.315 1.00 87.62 166 GLU A O 1
ATOM 1254 N N . LYS A 1 167 ? 14.411 -1.417 -11.672 1.00 87.62 167 LYS A N 1
ATOM 1255 C CA . LYS A 1 167 ? 13.619 -1.031 -12.854 1.00 87.62 167 LYS A CA 1
ATOM 1256 C C . LYS A 1 167 ? 12.132 -1.299 -12.663 1.00 87.62 167 LYS A C 1
ATOM 1258 O O . LYS A 1 167 ? 11.297 -0.542 -13.163 1.00 87.62 167 LYS A O 1
ATOM 1263 N N . THR A 1 168 ? 11.782 -2.382 -11.973 1.00 91.38 168 THR A N 1
ATOM 1264 C CA . THR A 1 168 ? 10.382 -2.700 -11.671 1.00 91.38 168 THR A CA 1
ATOM 1265 C C . THR A 1 168 ? 9.792 -1.667 -10.711 1.00 91.38 168 THR A C 1
ATOM 1267 O O . THR A 1 168 ? 8.698 -1.164 -10.970 1.00 91.38 168 THR A O 1
ATOM 1270 N N . ALA A 1 169 ? 10.530 -1.276 -9.673 1.00 91.00 169 ALA A N 1
ATOM 1271 C CA . ALA A 1 169 ? 10.127 -0.252 -8.718 1.00 91.00 169 ALA A CA 1
ATOM 1272 C C . ALA A 1 169 ? 9.916 1.103 -9.406 1.00 91.00 169 ALA A C 1
ATOM 1274 O O . ALA A 1 169 ? 8.859 1.713 -9.240 1.00 91.00 169 ALA A O 1
ATOM 1275 N N . LEU A 1 170 ? 10.840 1.528 -10.275 1.00 87.19 170 LEU A N 1
ATOM 1276 C CA . LEU A 1 170 ? 10.700 2.764 -11.056 1.00 87.19 170 LEU A CA 1
ATOM 1277 C C . LEU A 1 170 ? 9.443 2.760 -11.939 1.00 87.19 170 LEU A C 1
ATOM 1279 O O . LEU A 1 170 ? 8.734 3.765 -12.018 1.00 87.19 170 LEU A O 1
ATOM 1283 N N . ARG A 1 171 ? 9.111 1.625 -12.567 1.00 89.69 171 ARG A N 1
ATOM 1284 C CA . ARG A 1 171 ? 7.868 1.484 -13.348 1.00 89.69 171 ARG A CA 1
ATOM 1285 C C . ARG A 1 171 ? 6.620 1.577 -12.472 1.00 89.69 171 ARG A C 1
ATOM 1287 O O . ARG A 1 171 ? 5.656 2.227 -12.871 1.00 89.69 171 ARG A O 1
ATOM 1294 N N . VAL A 1 172 ? 6.636 0.976 -11.281 1.00 94.06 172 VAL A N 1
ATOM 1295 C CA . VAL A 1 172 ? 5.536 1.092 -10.307 1.00 94.06 172 VAL A CA 1
ATOM 1296 C C . VAL A 1 172 ? 5.373 2.543 -9.836 1.00 94.06 172 VAL A C 1
ATOM 1298 O O . VAL A 1 172 ? 4.250 3.048 -9.781 1.00 94.06 172 VAL A O 1
ATOM 1301 N N . MET A 1 173 ? 6.474 3.245 -9.553 1.00 88.50 173 MET A N 1
ATOM 1302 C CA . MET A 1 173 ? 6.451 4.664 -9.182 1.00 88.50 173 MET A CA 1
ATOM 1303 C C . MET A 1 173 ? 5.909 5.551 -10.306 1.00 88.50 173 MET A C 1
ATOM 1305 O O . MET A 1 173 ? 5.109 6.450 -10.041 1.00 88.50 173 MET A O 1
ATOM 1309 N N . LEU A 1 174 ? 6.298 5.290 -11.558 1.00 87.12 174 LEU A N 1
ATOM 1310 C CA . LEU A 1 174 ? 5.778 6.012 -12.719 1.00 87.12 174 LEU A CA 1
ATOM 1311 C C . LEU A 1 174 ? 4.264 5.819 -12.858 1.00 87.12 174 LEU A C 1
ATOM 1313 O O . LEU A 1 174 ? 3.532 6.793 -13.025 1.00 87.12 174 LEU A O 1
ATOM 1317 N N . ASP A 1 175 ? 3.785 4.581 -12.737 1.00 90.75 175 ASP A N 1
ATOM 1318 C CA . ASP A 1 175 ? 2.355 4.273 -12.788 1.00 90.75 175 ASP A CA 1
ATOM 1319 C C . ASP A 1 175 ? 1.574 5.016 -11.691 1.00 90.75 175 ASP A C 1
ATOM 1321 O O . ASP A 1 175 ? 0.551 5.655 -11.959 1.00 90.75 175 ASP A O 1
ATOM 1325 N N . ARG A 1 176 ? 2.120 5.042 -10.467 1.00 92.25 176 ARG A N 1
ATOM 1326 C CA . ARG A 1 176 ? 1.575 5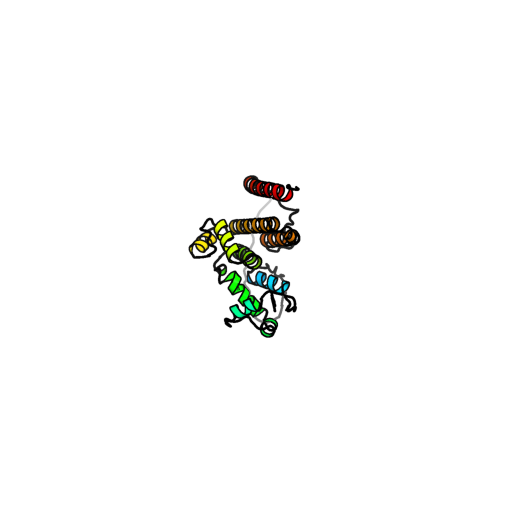.837 -9.362 1.00 92.25 176 ARG A CA 1
ATOM 1327 C C . ARG A 1 176 ? 1.526 7.325 -9.690 1.00 92.25 176 ARG A C 1
ATOM 1329 O O . ARG A 1 176 ? 0.500 7.958 -9.446 1.00 92.25 176 ARG A O 1
ATOM 1336 N N . ALA A 1 177 ? 2.603 7.894 -10.226 1.00 86.44 177 ALA A N 1
ATOM 1337 C CA . ALA A 1 177 ? 2.655 9.310 -10.578 1.00 86.44 177 ALA A CA 1
ATOM 1338 C C . ALA A 1 177 ? 1.592 9.668 -11.629 1.00 86.44 177 ALA A C 1
ATOM 1340 O O . ALA A 1 177 ? 0.862 10.646 -11.458 1.00 86.44 177 ALA A O 1
ATOM 1341 N N . LEU A 1 178 ? 1.440 8.844 -12.670 1.00 85.44 178 LEU A N 1
ATOM 1342 C CA . LEU A 1 178 ? 0.416 9.029 -13.701 1.00 85.44 178 LEU A CA 1
ATOM 1343 C C . LEU A 1 178 ? -1.001 8.963 -13.117 1.00 85.44 178 LEU A C 1
ATOM 1345 O O . LEU A 1 178 ? -1.831 9.816 -13.432 1.00 85.44 178 LEU A O 1
ATOM 1349 N N . PHE A 1 179 ? -1.264 8.012 -12.217 1.00 87.12 179 PHE A N 1
ATOM 1350 C CA . PHE A 1 179 ? -2.541 7.922 -11.508 1.00 87.12 179 PHE A CA 1
ATOM 1351 C C . PHE A 1 179 ? -2.852 9.189 -10.689 1.00 87.12 179 PHE A C 1
ATOM 1353 O O . PHE A 1 179 ? -3.972 9.700 -10.728 1.00 87.12 179 PHE A O 1
ATOM 1360 N N . LEU A 1 180 ? -1.872 9.720 -9.955 1.00 80.00 180 LEU A N 1
ATOM 1361 C CA . LEU A 1 180 ? -2.067 10.918 -9.133 1.00 80.00 180 LEU A CA 1
ATOM 1362 C C . LEU A 1 180 ? -2.308 12.174 -9.984 1.00 80.00 180 LEU A C 1
ATOM 1364 O O . LEU A 1 180 ? -3.119 13.024 -9.617 1.00 80.00 180 LEU A O 1
ATOM 1368 N N . LEU A 1 181 ? -1.656 12.283 -11.142 1.00 78.88 181 LEU A N 1
ATOM 1369 C CA . LEU A 1 181 ? -1.893 13.379 -12.086 1.00 78.88 181 LEU A CA 1
ATOM 1370 C C . LEU A 1 181 ? -3.285 13.296 -12.719 1.00 78.88 181 LEU A C 1
ATOM 1372 O O . LEU A 1 181 ? -3.971 14.312 -12.835 1.00 78.88 181 LEU A O 1
ATOM 1376 N N . ASP A 1 182 ? -3.733 12.093 -13.066 1.00 79.56 182 ASP A N 1
ATOM 1377 C CA . ASP A 1 182 ? -5.093 11.826 -13.534 1.00 79.56 182 ASP A CA 1
ATOM 1378 C C . ASP A 1 182 ? -6.149 12.183 -12.468 1.00 79.56 182 ASP A C 1
ATOM 1380 O O . ASP A 1 182 ? -7.168 12.799 -12.788 1.00 79.56 182 ASP A O 1
ATOM 1384 N N . LEU A 1 183 ? -5.876 11.922 -11.182 1.00 74.12 183 LEU A N 1
ATOM 1385 C CA . LEU A 1 183 ? -6.737 12.359 -10.076 1.00 74.12 183 LEU A CA 1
ATOM 1386 C C . LEU A 1 183 ? -6.883 13.888 -10.023 1.00 74.12 183 LEU A C 1
ATOM 1388 O O . LEU A 1 183 ? -8.006 14.384 -9.943 1.00 74.12 183 LEU A O 1
ATOM 1392 N N . VAL A 1 184 ? -5.778 14.633 -10.138 1.00 70.06 184 VAL A N 1
ATOM 1393 C CA . VAL A 1 184 ? -5.810 16.107 -10.226 1.00 70.06 184 VAL A CA 1
ATOM 1394 C C . VAL A 1 184 ? -6.557 16.568 -11.475 1.00 70.06 184 VAL A C 1
ATOM 1396 O O . VAL A 1 184 ? -7.264 17.574 -11.442 1.00 70.06 184 VAL A O 1
ATOM 1399 N N . GLY A 1 185 ? -6.427 15.836 -12.582 1.00 67.88 185 GLY A N 1
ATOM 1400 C CA . GLY A 1 185 ? -7.169 16.108 -13.807 1.00 67.88 185 GLY A CA 1
ATOM 1401 C C . GLY A 1 185 ? -8.680 16.024 -13.630 1.00 67.88 185 GLY A C 1
ATOM 1402 O O . GLY A 1 185 ? -9.397 16.884 -14.145 1.00 67.88 185 GLY A O 1
ATOM 1403 N N . ARG A 1 186 ? -9.154 15.032 -12.870 1.00 75.19 186 ARG A N 1
ATOM 1404 C CA . ARG A 1 186 ? -10.577 14.842 -12.554 1.00 75.19 186 ARG A CA 1
ATOM 1405 C C . ARG A 1 186 ? -11.094 15.822 -11.508 1.00 75.19 186 ARG A C 1
ATOM 1407 O O . ARG A 1 186 ? -12.211 16.312 -11.643 1.00 75.19 186 ARG A O 1
ATOM 1414 N N . ASP A 1 187 ? -10.295 16.106 -10.486 1.00 69.00 187 ASP A N 1
ATOM 1415 C CA . ASP A 1 187 ? -10.639 17.027 -9.408 1.00 69.00 187 ASP A CA 1
ATOM 1416 C C . ASP A 1 187 ? -9.466 17.964 -9.110 1.00 69.00 187 ASP A C 1
ATOM 1418 O O . ASP A 1 187 ? -8.488 17.622 -8.441 1.00 69.00 187 ASP A O 1
ATOM 1422 N N . ARG A 1 188 ? -9.599 19.204 -9.583 1.00 70.31 188 ARG A N 1
ATOM 1423 C CA . ARG A 1 188 ? -8.576 20.241 -9.421 1.00 70.31 188 ARG A CA 1
ATOM 1424 C C . ARG A 1 188 ? -8.311 20.601 -7.962 1.00 70.31 188 ARG A C 1
ATOM 1426 O O . ARG A 1 188 ? -7.223 21.096 -7.676 1.00 70.31 188 ARG A O 1
ATOM 1433 N N . SER A 1 189 ? -9.258 20.362 -7.051 1.00 60.25 189 SER A N 1
ATOM 1434 C CA . SER A 1 189 ? -9.060 20.654 -5.627 1.00 60.25 189 SER A CA 1
ATOM 1435 C C . SER A 1 189 ? -7.942 19.804 -5.014 1.00 60.25 189 SER A C 1
ATOM 1437 O O . SER A 1 189 ? -7.281 20.240 -4.075 1.00 60.25 189 SER A O 1
ATOM 1439 N N . GLN A 1 190 ? -7.640 18.651 -5.617 1.00 66.06 190 GLN A N 1
ATOM 1440 C CA . GLN A 1 190 ? -6.588 17.741 -5.172 1.00 66.06 190 GLN A CA 1
ATOM 1441 C C . GLN A 1 190 ? -5.167 18.265 -5.436 1.00 66.06 190 GLN A C 1
ATOM 1443 O O . GLN A 1 190 ? -4.210 17.766 -4.847 1.00 66.06 190 GLN A O 1
ATOM 1448 N N . ALA A 1 191 ? -4.996 19.289 -6.286 1.00 67.75 191 ALA A N 1
ATOM 1449 C CA . ALA A 1 191 ? -3.679 19.831 -6.636 1.00 67.75 191 ALA A CA 1
ATOM 1450 C C . ALA A 1 191 ? -2.881 20.332 -5.417 1.00 67.75 191 ALA A C 1
ATOM 1452 O O . ALA A 1 191 ? -1.651 20.332 -5.447 1.00 67.75 191 ALA A O 1
ATOM 1453 N N . VAL A 1 192 ? -3.566 20.710 -4.331 1.00 55.09 192 VAL A N 1
ATOM 1454 C CA . VAL A 1 192 ? -2.934 21.146 -3.074 1.00 55.09 192 VAL A CA 1
ATOM 1455 C C . VAL A 1 192 ? -2.059 20.058 -2.435 1.00 55.09 192 VAL A C 1
ATOM 1457 O O . VAL A 1 192 ? -1.113 20.382 -1.722 1.00 55.09 192 VAL A O 1
ATOM 1460 N N . PHE A 1 193 ? -2.323 18.779 -2.725 1.00 62.66 193 PHE A N 1
ATOM 1461 C CA . PHE A 1 193 ? -1.583 17.636 -2.180 1.00 62.66 193 PHE A CA 1
ATOM 1462 C C . PHE A 1 193 ? -0.412 17.181 -3.066 1.00 62.66 193 PHE A C 1
ATOM 1464 O O . PHE A 1 193 ? 0.442 16.419 -2.610 1.00 62.66 193 PHE A O 1
ATOM 1471 N N . ALA A 1 194 ? -0.320 17.674 -4.308 1.00 67.81 194 ALA A N 1
ATOM 1472 C CA . ALA A 1 194 ? 0.626 17.180 -5.312 1.00 67.81 194 ALA A CA 1
ATOM 1473 C C . ALA A 1 194 ? 2.094 17.263 -4.869 1.00 67.81 194 ALA A C 1
ATOM 1475 O O . ALA A 1 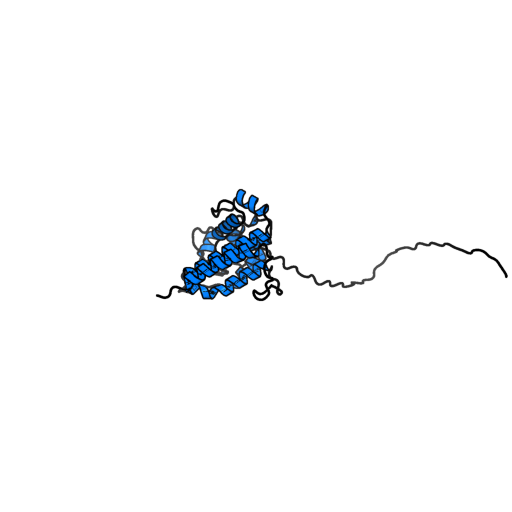194 ? 2.872 16.343 -5.118 1.00 67.81 194 ALA A O 1
ATOM 1476 N N . ARG A 1 195 ? 2.466 18.335 -4.156 1.00 65.44 195 ARG A N 1
ATOM 1477 C CA 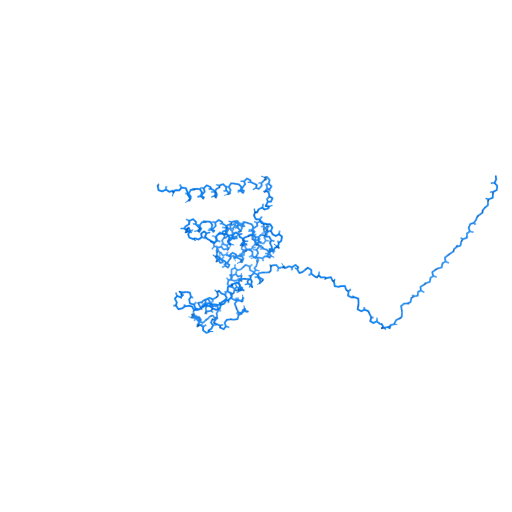. ARG A 1 195 ? 3.821 18.494 -3.609 1.00 65.44 195 ARG A CA 1
ATOM 1478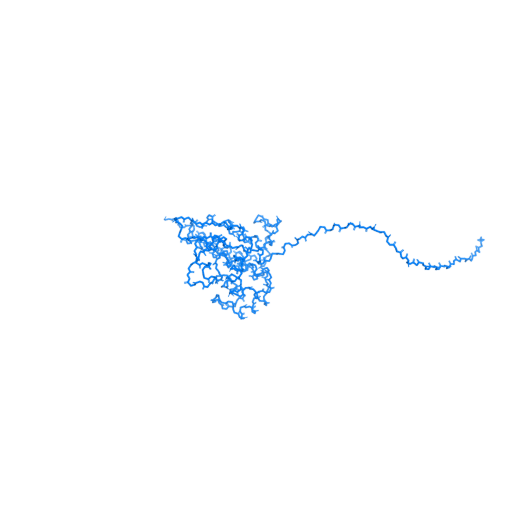 C C . ARG A 1 195 ? 4.158 17.406 -2.587 1.00 65.44 195 ARG A C 1
ATOM 1480 O O . ARG A 1 195 ? 5.256 16.865 -2.623 1.00 65.44 195 ARG A O 1
ATOM 1487 N N . GLY A 1 196 ? 3.218 17.074 -1.700 1.00 65.81 196 GLY A N 1
ATOM 1488 C CA . GLY A 1 196 ? 3.410 16.022 -0.700 1.00 65.81 196 GLY A CA 1
ATOM 1489 C C . GLY A 1 196 ? 3.577 14.648 -1.346 1.00 65.81 196 GLY A C 1
ATOM 1490 O O . GLY A 1 196 ? 4.453 13.882 -0.954 1.00 65.81 196 GLY A O 1
ATOM 1491 N N . TRP A 1 197 ? 2.796 14.362 -2.389 1.00 77.25 197 TRP A N 1
ATOM 1492 C CA . TRP A 1 197 ? 2.941 13.119 -3.143 1.00 77.25 197 TRP A CA 1
ATOM 1493 C C . TRP A 1 197 ? 4.282 13.013 -3.872 1.00 77.25 197 TRP A C 1
ATOM 1495 O O . TRP A 1 197 ? 4.896 11.950 -3.850 1.00 77.25 197 TRP A O 1
ATOM 1505 N N . ALA A 1 198 ? 4.745 14.105 -4.489 1.00 71.81 198 ALA A N 1
ATOM 1506 C CA . ALA A 1 198 ? 6.036 14.141 -5.171 1.00 71.81 198 ALA A CA 1
ATOM 1507 C C . ALA A 1 198 ? 7.197 13.907 -4.195 1.00 71.81 198 ALA A C 1
ATOM 1509 O O . ALA A 1 198 ? 8.051 13.069 -4.465 1.00 71.81 198 ALA A O 1
ATOM 1510 N N . ASN A 1 199 ? 7.190 14.575 -3.037 1.00 71.75 199 ASN A N 1
ATOM 1511 C CA . ASN A 1 199 ? 8.212 14.371 -2.009 1.00 71.75 199 ASN A CA 1
ATOM 1512 C C . ASN A 1 199 ? 8.257 12.911 -1.535 1.00 71.75 199 ASN A C 1
ATOM 1514 O O . ASN A 1 199 ? 9.333 12.332 -1.480 1.00 71.75 199 ASN A O 1
ATOM 1518 N N . ARG A 1 200 ? 7.099 12.284 -1.289 1.00 74.94 200 ARG A N 1
ATOM 1519 C CA . ARG A 1 200 ? 7.039 10.874 -0.870 1.00 74.94 200 ARG A CA 1
ATOM 1520 C C . ARG A 1 200 ? 7.604 9.915 -1.923 1.00 74.94 200 ARG A C 1
ATOM 1522 O O . ARG A 1 200 ? 8.237 8.929 -1.571 1.00 74.94 200 ARG A O 1
ATOM 1529 N N . LEU A 1 201 ? 7.376 10.186 -3.212 1.00 76.31 201 LEU A N 1
ATOM 1530 C CA . LEU A 1 201 ? 7.970 9.394 -4.296 1.00 76.31 201 LEU A CA 1
ATOM 1531 C C . LEU A 1 201 ? 9.498 9.537 -4.339 1.00 76.31 201 LEU A C 1
ATOM 1533 O O . LEU A 1 201 ? 10.180 8.549 -4.587 1.00 76.31 201 LEU A O 1
ATOM 1537 N N . LEU A 1 202 ? 10.025 10.739 -4.088 1.00 72.88 202 LEU A N 1
ATOM 1538 C CA . LEU A 1 202 ? 11.471 10.984 -4.034 1.00 72.88 202 LEU A CA 1
ATOM 1539 C C . LEU A 1 202 ? 12.111 10.313 -2.814 1.00 72.88 202 LEU A C 1
ATOM 1541 O O . LEU A 1 202 ? 13.118 9.634 -2.964 1.00 72.88 202 LEU A O 1
ATOM 1545 N N . GLU A 1 203 ? 11.484 10.417 -1.639 1.00 72.38 203 GLU A N 1
ATOM 1546 C CA . GLU A 1 203 ? 11.933 9.738 -0.414 1.00 72.38 203 GLU A CA 1
ATOM 1547 C C . GLU A 1 203 ? 12.054 8.220 -0.616 1.00 72.38 203 GLU A C 1
ATOM 1549 O O . GLU A 1 203 ? 13.056 7.630 -0.218 1.00 72.38 203 GLU A O 1
ATOM 1554 N N . LEU A 1 204 ? 11.065 7.603 -1.279 1.00 75.88 204 LEU A N 1
ATOM 1555 C CA . LEU A 1 204 ? 11.108 6.182 -1.630 1.00 75.88 204 LEU A CA 1
ATOM 1556 C C . LEU A 1 204 ? 12.173 5.875 -2.678 1.00 75.88 204 LEU A C 1
ATOM 1558 O O . LEU A 1 204 ? 12.780 4.820 -2.613 1.00 75.88 204 LEU A O 1
ATOM 1562 N N . ARG A 1 205 ? 12.399 6.748 -3.664 1.00 75.31 205 ARG A N 1
ATOM 1563 C CA . ARG A 1 205 ? 13.439 6.529 -4.679 1.00 75.31 205 ARG A CA 1
ATOM 1564 C C . ARG A 1 205 ? 14.834 6.524 -4.052 1.00 75.31 205 ARG A C 1
ATOM 1566 O O . ARG A 1 205 ? 15.641 5.671 -4.398 1.00 75.31 205 ARG A O 1
ATOM 1573 N N . ASP A 1 206 ? 15.081 7.456 -3.138 1.00 70.81 206 ASP A N 1
ATOM 1574 C CA . ASP A 1 206 ? 16.415 7.764 -2.615 1.00 70.81 206 ASP A CA 1
ATOM 1575 C C . ASP A 1 206 ? 16.743 7.028 -1.301 1.00 70.81 206 ASP A C 1
ATOM 1577 O O . ASP A 1 206 ? 17.745 7.333 -0.652 1.00 70.81 206 ASP A O 1
ATOM 1581 N N . GLY A 1 207 ? 15.895 6.082 -0.879 1.00 59.09 207 GLY A N 1
ATOM 1582 C CA . GLY A 1 207 ? 16.114 5.289 0.334 1.00 59.09 207 GLY A CA 1
ATOM 1583 C C . GLY A 1 207 ? 16.168 6.130 1.616 1.00 59.09 207 GLY A C 1
ATOM 1584 O O . GLY A 1 207 ? 16.915 5.809 2.536 1.00 59.09 207 GLY A O 1
ATOM 1585 N N . GLY A 1 208 ? 15.436 7.250 1.672 1.00 54.72 208 GLY A N 1
ATOM 1586 C CA . GLY A 1 208 ? 15.363 8.093 2.871 1.00 54.72 208 GLY A CA 1
ATOM 1587 C C . GLY A 1 208 ? 16.665 8.804 3.278 1.00 54.72 208 GLY A C 1
ATOM 1588 O O . GLY A 1 208 ? 16.743 9.303 4.403 1.00 54.72 208 GLY A O 1
ATOM 1589 N N . SER A 1 209 ? 17.677 8.881 2.405 1.00 36.12 209 SER A N 1
ATOM 1590 C CA . SER A 1 209 ? 18.923 9.602 2.704 1.00 36.12 209 SER A CA 1
ATOM 1591 C C . SER A 1 209 ? 18.671 11.106 2.935 1.00 36.12 209 SER A C 1
ATOM 1593 O O . SER A 1 209 ? 17.967 11.731 2.146 1.00 36.12 209 SER A O 1
ATOM 1595 N N . PRO A 1 210 ? 19.253 11.751 3.965 1.00 38.56 210 PRO A N 1
ATOM 1596 C CA . PRO A 1 210 ? 19.225 13.212 4.100 1.00 38.56 210 PRO A CA 1
ATOM 1597 C C . PRO A 1 210 ? 20.029 13.935 3.001 1.00 38.56 210 PRO A C 1
ATOM 1599 O O . PRO A 1 210 ? 19.820 15.129 2.796 1.00 38.56 210 PRO A O 1
ATOM 1602 N N . ASP A 1 211 ? 20.873 13.207 2.259 1.00 38.94 211 ASP A N 1
ATOM 1603 C CA . ASP A 1 211 ? 21.534 13.672 1.033 1.00 38.94 211 ASP A CA 1
ATOM 1604 C C . ASP A 1 211 ? 20.679 13.395 -0.226 1.00 38.94 211 ASP A C 1
ATOM 1606 O O . ASP A 1 211 ? 21.178 13.478 -1.351 1.00 38.94 211 ASP A O 1
ATOM 1610 N N . ALA A 1 212 ? 19.393 13.039 -0.057 1.00 36.78 212 ALA A N 1
ATOM 1611 C CA . ALA A 1 212 ? 18.438 12.789 -1.135 1.00 36.78 212 ALA A CA 1
ATOM 1612 C C . ALA A 1 212 ? 18.264 14.030 -2.012 1.00 36.78 212 ALA A C 1
ATOM 1614 O O . ALA A 1 212 ? 17.463 14.928 -1.751 1.00 36.78 212 ALA A O 1
ATOM 1615 N N . PHE A 1 213 ? 19.064 14.064 -3.067 1.00 35.88 213 PHE A N 1
ATOM 1616 C CA . PHE A 1 213 ? 18.631 14.253 -4.435 1.00 35.88 213 PHE A CA 1
ATOM 1617 C C . PHE A 1 213 ? 17.308 15.025 -4.601 1.00 35.88 213 PHE A C 1
ATOM 1619 O O . PHE A 1 213 ? 16.273 14.497 -5.028 1.00 35.88 213 PHE A O 1
ATOM 1626 N N . THR A 1 214 ? 17.345 16.323 -4.290 1.00 36.50 214 THR A N 1
ATOM 1627 C CA . THR A 1 214 ? 16.199 17.198 -4.522 1.00 36.50 214 THR A CA 1
ATOM 1628 C C . THR A 1 214 ? 15.892 17.227 -6.022 1.00 36.50 214 THR A C 1
ATOM 1630 O O . THR A 1 214 ? 16.778 17.050 -6.860 1.00 36.50 214 THR A O 1
ATOM 1633 N N . ALA A 1 215 ? 14.638 17.482 -6.409 1.00 36.97 215 ALA A N 1
ATOM 1634 C CA . ALA A 1 215 ? 14.281 17.630 -7.826 1.00 36.97 215 ALA A CA 1
ATOM 1635 C C . ALA A 1 215 ? 15.110 18.712 -8.565 1.00 36.97 215 ALA A C 1
ATOM 1637 O O . ALA A 1 215 ? 15.053 18.779 -9.790 1.00 36.97 215 ALA A O 1
ATOM 1638 N N . ALA A 1 216 ? 15.866 19.547 -7.840 1.00 38.34 216 ALA A N 1
ATOM 1639 C CA . ALA A 1 216 ? 16.767 20.546 -8.395 1.00 38.34 216 ALA A CA 1
ATOM 1640 C C . ALA A 1 216 ? 18.115 19.979 -8.882 1.00 38.34 216 ALA A C 1
ATOM 1642 O O . ALA A 1 216 ? 18.753 20.626 -9.708 1.00 38.34 216 ALA A O 1
ATOM 1643 N N . ASP A 1 217 ? 18.527 18.785 -8.442 1.00 36.12 217 ASP A N 1
ATOM 1644 C CA . ASP A 1 217 ? 19.906 18.317 -8.638 1.00 36.12 217 ASP A CA 1
ATOM 1645 C C . ASP A 1 217 ? 20.053 17.225 -9.724 1.00 36.12 217 ASP A C 1
ATOM 1647 O O . ASP A 1 217 ? 21.147 16.700 -9.917 1.00 36.12 217 ASP A O 1
ATOM 1651 N N . ALA A 1 218 ? 18.958 16.786 -10.383 1.00 38.81 218 ALA A N 1
ATOM 1652 C CA . ALA A 1 218 ? 18.897 15.500 -11.129 1.00 38.81 218 ALA A CA 1
ATOM 1653 C C . ALA A 1 218 ? 19.908 15.445 -12.283 1.00 38.81 218 ALA A C 1
ATOM 1655 O O . ALA A 1 218 ? 19.842 16.319 -13.153 1.00 38.81 218 ALA A O 1
ATOM 1656 N N . PRO A 1 219 ? 20.804 14.431 -12.379 1.00 36.81 219 PRO A N 1
ATOM 1657 C CA . PRO A 1 219 ? 21.628 14.276 -13.562 1.00 36.81 219 PRO A CA 1
ATOM 1658 C C . PRO A 1 219 ? 20.683 13.925 -14.707 1.00 36.81 219 PRO A C 1
ATOM 1660 O O . PRO A 1 219 ? 19.809 13.064 -14.568 1.00 36.81 219 PRO A O 1
ATOM 1663 N N . LEU A 1 220 ? 20.842 14.615 -15.835 1.00 34.22 220 LEU A N 1
ATOM 1664 C CA . LEU A 1 220 ? 20.046 14.346 -17.026 1.00 34.22 220 LEU A CA 1
ATOM 1665 C C . LEU A 1 220 ? 20.162 12.855 -17.403 1.00 34.22 220 LEU A C 1
ATOM 1667 O O . LEU A 1 220 ? 21.262 12.298 -17.320 1.00 34.22 220 LEU A O 1
ATOM 1671 N N . PRO A 1 221 ? 19.052 12.205 -17.805 1.00 37.34 221 PRO A N 1
ATOM 1672 C CA . PRO A 1 221 ? 19.061 10.795 -18.181 1.00 37.34 221 PRO A CA 1
ATOM 1673 C C . PRO A 1 221 ? 20.113 10.527 -19.263 1.00 37.34 221 PRO A C 1
ATOM 1675 O O . PRO A 1 221 ? 20.365 11.377 -20.125 1.00 37.34 221 PRO A O 1
ATOM 1678 N N . ARG A 1 222 ? 20.730 9.336 -19.224 1.00 43.56 222 ARG A N 1
ATOM 1679 C CA . ARG A 1 222 ? 21.633 8.887 -20.296 1.00 43.56 222 ARG A CA 1
ATOM 1680 C C . ARG A 1 222 ? 20.869 8.930 -21.619 1.00 43.56 222 ARG A C 1
ATOM 1682 O O . ARG A 1 222 ? 19.668 8.668 -21.642 1.00 43.56 222 ARG A O 1
ATOM 1689 N N . GLN A 1 223 ? 21.566 9.280 -22.700 1.00 43.00 223 GLN A N 1
ATOM 1690 C CA . GLN A 1 223 ? 20.945 9.643 -23.981 1.00 43.00 223 GLN A CA 1
ATOM 1691 C C . GLN A 1 223 ? 19.974 8.583 -24.526 1.00 43.00 223 GLN A C 1
ATOM 1693 O O . GLN A 1 223 ? 18.986 8.953 -25.152 1.00 43.00 223 GLN A O 1
ATOM 1698 N N . ASP A 1 224 ? 20.189 7.310 -24.195 1.00 38.94 224 ASP A N 1
ATOM 1699 C CA . ASP A 1 224 ? 19.365 6.196 -24.671 1.00 38.94 224 ASP A CA 1
ATOM 1700 C C . ASP A 1 224 ? 18.035 6.032 -23.898 1.00 38.94 224 ASP A C 1
ATOM 1702 O O . ASP A 1 224 ? 17.054 5.563 -24.467 1.00 38.94 224 ASP A O 1
ATOM 1706 N N . ASP A 1 225 ? 17.950 6.491 -22.640 1.00 41.75 225 ASP A N 1
ATOM 1707 C CA . ASP A 1 225 ? 16.710 6.498 -21.832 1.00 41.75 225 ASP A CA 1
ATOM 1708 C C . ASP A 1 225 ? 15.950 7.837 -21.960 1.00 41.75 225 ASP A C 1
ATOM 1710 O O . ASP A 1 225 ? 14.787 7.978 -21.567 1.00 41.75 225 ASP A O 1
ATOM 1714 N N . ALA A 1 226 ? 16.619 8.858 -22.504 1.00 40.16 226 ALA A N 1
ATOM 1715 C CA . ALA A 1 226 ? 16.109 10.219 -22.583 1.00 40.16 226 ALA A CA 1
ATOM 1716 C C . ALA A 1 226 ? 14.947 10.355 -23.571 1.00 40.16 226 ALA A C 1
ATOM 1718 O O . ALA A 1 226 ? 14.085 11.204 -23.359 1.00 40.16 226 ALA A O 1
ATOM 1719 N N . GLU A 1 227 ? 14.889 9.544 -24.629 1.00 38.78 227 GLU A N 1
ATOM 1720 C CA . GLU A 1 227 ? 13.845 9.658 -25.650 1.00 38.78 227 GLU A CA 1
ATOM 1721 C C . GLU A 1 227 ? 12.505 9.088 -25.170 1.00 38.78 227 GLU A C 1
ATOM 1723 O O . GLU A 1 227 ? 11.487 9.771 -25.299 1.00 38.78 227 GLU A O 1
ATOM 1728 N N . GLU A 1 228 ? 12.516 7.925 -24.509 1.00 42.47 228 GLU A N 1
ATOM 1729 C CA . GLU A 1 228 ? 11.323 7.287 -23.933 1.00 42.47 228 GLU A CA 1
ATOM 1730 C C . GLU A 1 228 ? 10.759 8.118 -22.764 1.00 42.47 228 GLU A C 1
ATOM 1732 O O . GLU A 1 228 ? 9.560 8.410 -22.711 1.00 42.47 228 GLU A O 1
ATOM 1737 N N . ILE A 1 229 ? 11.633 8.620 -21.881 1.00 44.09 229 ILE A N 1
ATOM 1738 C CA . ILE A 1 229 ? 11.251 9.519 -20.780 1.00 44.09 229 ILE A CA 1
ATOM 1739 C C . ILE A 1 229 ? 10.778 10.877 -21.319 1.00 44.09 229 ILE A C 1
ATOM 1741 O O . ILE A 1 229 ? 9.794 11.428 -20.826 1.00 44.09 229 ILE A O 1
ATOM 1745 N N . SER A 1 230 ? 11.423 11.419 -22.357 1.00 41.81 230 SER A N 1
ATOM 1746 C CA . SER A 1 230 ? 11.008 12.668 -23.010 1.00 41.81 230 SER A CA 1
ATOM 1747 C C . SER A 1 230 ? 9.685 12.508 -23.747 1.00 41.81 230 SER A C 1
ATOM 1749 O O . SER A 1 230 ? 8.886 13.440 -23.765 1.00 41.81 230 SER A O 1
ATOM 1751 N N . GLU A 1 231 ? 9.406 11.355 -24.348 1.00 44.94 231 GLU A N 1
ATOM 1752 C CA . GLU A 1 231 ? 8.132 11.091 -25.009 1.00 44.94 231 GLU A CA 1
ATOM 1753 C C . GLU A 1 231 ? 6.996 10.925 -23.997 1.00 44.94 231 GLU A C 1
ATOM 1755 O O . GLU A 1 231 ? 5.940 11.541 -24.172 1.00 44.94 231 GLU A O 1
ATOM 1760 N N . ALA A 1 232 ? 7.242 10.220 -22.888 1.00 43.41 232 ALA A N 1
ATOM 1761 C CA . ALA A 1 232 ? 6.320 10.140 -21.759 1.00 43.41 232 ALA A CA 1
ATOM 1762 C C . ALA A 1 232 ? 6.073 11.524 -21.127 1.00 43.41 232 ALA A C 1
ATOM 1764 O O . ALA A 1 232 ? 4.922 11.915 -20.922 1.00 43.41 232 ALA A O 1
ATOM 1765 N N . ALA A 1 233 ? 7.125 12.319 -20.906 1.00 43.06 233 ALA A N 1
ATOM 1766 C CA . ALA A 1 233 ? 7.035 13.673 -20.360 1.00 43.06 233 ALA A CA 1
ATOM 1767 C C . ALA A 1 233 ? 6.373 14.665 -21.332 1.00 43.06 233 ALA A C 1
ATOM 1769 O O . ALA A 1 233 ? 5.598 15.517 -20.903 1.00 43.06 233 ALA A O 1
ATOM 1770 N N . ARG A 1 234 ? 6.603 14.549 -22.648 1.00 49.62 234 ARG A N 1
ATOM 1771 C CA . ARG A 1 234 ? 5.907 15.334 -23.685 1.00 49.62 234 ARG A CA 1
ATOM 1772 C C . ARG A 1 234 ? 4.449 14.908 -23.820 1.00 49.62 234 ARG A C 1
ATOM 1774 O O . ARG A 1 234 ? 3.589 15.763 -24.018 1.00 49.62 234 ARG A O 1
ATOM 1781 N N . GLY A 1 235 ? 4.150 13.616 -23.705 1.00 45.94 235 GLY A N 1
ATOM 1782 C CA . GLY A 1 235 ? 2.788 13.086 -23.643 1.00 45.94 235 GLY A CA 1
ATOM 1783 C C . GLY A 1 235 ? 2.032 13.656 -22.448 1.00 45.94 235 GLY A C 1
ATOM 1784 O O . GLY A 1 235 ? 0.944 14.208 -22.612 1.00 45.94 235 GLY A O 1
ATOM 1785 N N . LEU A 1 236 ? 2.670 13.637 -21.279 1.00 48.56 236 LEU A N 1
ATOM 1786 C CA . LEU A 1 236 ? 2.152 14.224 -20.052 1.00 48.56 236 LEU A CA 1
ATOM 1787 C C . LEU A 1 236 ? 2.011 15.749 -20.161 1.00 48.56 236 LEU A C 1
ATOM 1789 O O . LEU A 1 236 ? 0.968 16.294 -19.820 1.00 48.56 236 LEU A O 1
ATOM 1793 N N . GLY A 1 237 ? 3.004 16.441 -20.717 1.00 43.72 237 GLY A N 1
ATOM 1794 C CA . GLY A 1 237 ? 2.982 17.885 -20.945 1.00 43.72 237 GLY A CA 1
ATOM 1795 C C . GLY A 1 237 ? 1.886 18.321 -21.919 1.00 43.72 237 GLY A C 1
ATOM 1796 O O . GLY A 1 237 ? 1.196 19.300 -21.654 1.00 43.72 237 GLY A O 1
ATOM 1797 N N . ARG A 1 238 ? 1.652 17.576 -23.008 1.00 49.31 238 ARG A N 1
ATOM 1798 C CA . ARG A 1 238 ? 0.539 17.817 -23.948 1.00 49.31 238 ARG A CA 1
ATOM 1799 C C . ARG A 1 238 ? -0.818 17.537 -23.311 1.00 49.31 238 ARG A C 1
ATOM 1801 O O . ARG A 1 238 ? -1.772 18.276 -23.551 1.00 49.31 238 ARG A O 1
ATOM 1808 N N . TRP A 1 239 ? -0.910 16.489 -22.497 1.00 44.75 239 TRP A N 1
ATOM 1809 C CA . TRP A 1 239 ? -2.121 16.165 -21.748 1.00 44.75 239 TRP A CA 1
ATOM 1810 C C . TRP A 1 239 ? -2.445 17.255 -20.717 1.00 44.75 239 TRP A C 1
ATOM 1812 O O . TRP A 1 239 ? -3.563 17.765 -20.707 1.00 44.75 239 TRP A O 1
ATOM 1822 N N . LEU A 1 240 ? -1.454 17.713 -19.946 1.00 42.84 240 LEU A N 1
ATOM 1823 C CA . LEU A 1 240 ? -1.579 18.841 -19.022 1.00 42.84 240 LEU A CA 1
ATOM 1824 C C . LEU A 1 240 ? -1.905 20.144 -19.776 1.00 42.84 240 LEU A C 1
ATOM 1826 O O . LEU A 1 240 ? -2.837 20.850 -19.408 1.00 42.84 240 LEU A O 1
ATOM 1830 N N . ALA A 1 241 ? -1.238 20.451 -20.887 1.00 46.25 241 ALA A N 1
ATOM 1831 C CA . ALA A 1 241 ? -1.557 21.630 -21.695 1.00 46.25 241 ALA A CA 1
ATOM 1832 C C . ALA A 1 241 ? -3.010 21.610 -22.212 1.00 46.25 241 ALA A C 1
ATOM 1834 O O . ALA A 1 241 ? -3.679 22.638 -22.182 1.00 46.25 241 ALA A O 1
ATOM 1835 N N . ASN A 1 242 ? -3.544 20.449 -22.603 1.00 50.25 242 ASN A N 1
ATOM 1836 C CA . ASN A 1 242 ? -4.958 20.300 -22.967 1.00 50.25 242 ASN A CA 1
ATOM 1837 C C . ASN A 1 242 ? -5.901 20.430 -21.763 1.00 50.25 242 ASN A C 1
ATOM 1839 O O . ASN A 1 242 ? -6.955 21.059 -21.867 1.00 50.25 242 ASN A O 1
ATOM 1843 N N . LEU A 1 243 ? -5.518 19.867 -20.618 1.00 39.34 243 LEU A N 1
ATOM 1844 C CA . LEU A 1 243 ? -6.288 19.909 -19.379 1.00 39.34 243 LEU A CA 1
ATOM 1845 C C . LEU A 1 243 ? -6.402 21.343 -18.831 1.00 39.34 243 LEU A C 1
ATOM 1847 O O . LEU A 1 243 ? -7.448 21.717 -18.306 1.00 39.34 243 LEU A O 1
ATOM 1851 N N . PHE A 1 244 ? -5.341 22.150 -18.940 1.00 48.78 244 PHE A N 1
ATOM 1852 C CA . PHE A 1 244 ? -5.254 23.530 -18.441 1.00 48.78 244 PHE A CA 1
ATOM 1853 C C . PHE A 1 244 ? -5.487 24.607 -19.524 1.00 48.78 244 PHE A C 1
ATOM 1855 O O . PHE A 1 244 ? -5.630 25.782 -19.186 1.00 48.78 244 PHE A O 1
ATOM 1862 N N . GLY A 1 245 ? -5.547 24.225 -20.803 1.00 43.69 245 GLY A N 1
ATOM 1863 C CA . GLY A 1 245 ? -5.628 25.133 -21.954 1.00 43.69 245 GLY A CA 1
ATOM 1864 C C . GLY A 1 245 ? -7.031 25.415 -22.500 1.00 43.69 245 GLY A C 1
ATOM 1865 O O . GLY A 1 245 ? -7.173 26.304 -23.332 1.00 43.69 245 GLY A O 1
ATOM 1866 N N . ARG A 1 246 ? -8.088 24.731 -22.039 1.00 42.84 246 ARG A N 1
ATOM 1867 C CA . ARG A 1 246 ? -9.474 25.091 -22.399 1.00 42.84 246 ARG A CA 1
ATOM 1868 C C . ARG A 1 246 ? -10.101 25.980 -21.324 1.00 42.84 246 ARG A C 1
ATOM 1870 O O . ARG A 1 246 ? -10.747 25.495 -20.399 1.00 42.84 246 ARG A O 1
ATOM 1877 N N . ARG A 1 247 ? -9.927 27.298 -21.460 1.00 39.25 247 ARG A N 1
ATOM 1878 C CA . ARG A 1 247 ? -10.936 28.264 -20.990 1.00 39.25 247 ARG A CA 1
ATOM 1879 C C . ARG A 1 247 ? -11.953 28.478 -22.121 1.00 39.25 247 ARG A C 1
ATOM 1881 O O . ARG A 1 247 ? -11.580 28.339 -23.279 1.00 39.25 247 ARG A O 1
ATOM 1888 N N . LYS A 1 248 ? -13.208 28.703 -21.716 1.00 40.97 248 LYS A N 1
ATOM 1889 C CA . LYS A 1 248 ? -14.436 28.839 -22.522 1.00 40.97 248 LYS A CA 1
ATOM 1890 C C . LYS A 1 248 ? -14.263 29.552 -23.858 1.00 40.97 248 LYS A C 1
ATOM 1892 O O . LYS A 1 248 ? -13.563 30.586 -23.865 1.00 40.97 248 LYS A O 1
#

Secondary structure (DSSP, 8-state):
----------------------------------------HHHHHHHHHHHH-S-B--TT-TT-SEETTEEHHHHHHHTT-SSPPPHHHHHT--HHHHHHHHHIIIIITTTGGG-S-HHHHHHHHHHHHHH-HHHHHHHHHHHHTS--SS---HHHHHHHTTS-HHHHHHHHHHHHHHHHHHHHHH-GGGGGGHHHHHHHHHHHHTTT-TT---TTSPPPPPHHHHHHHHHHHHHHHHHHHHHHH---

Foldseek 3Di:
DDYDDDDDDDDDDDDDDDDDDDDDDPDDDPPPDPPPVPPALLVVLVVQLVVQADFDADPPDPQGTAGSNQGQQLQCVVVVVVDGHDNVRRNPDDPVNSSVSLCVQQCPVLPLVLQPDRLLSNLLSVCCVVPNQLQSQQQLCVLQVHDRPSHCDPVSSVSNNVDDSLSSSVSSLVSVLVVLVVVCLVPVVSVVCNVVSVVVSQCSNQVNDPPGDDVVPDDQDDPVVNVVVVVVVVVVVVVVCVSPVDDD

pLDDT: mean 71.02, std 24.66, range [25.28, 98.56]

Sequence (248 aa):
MVSRSRSRYGDRRHDGLCLGGDRSCISAADHGGVVEVEMSVNSLIDGIIRREGGYVNHPADRGGPTKYGITAATLGSARGNGRAATAGEVQLLTMEEARAIYWHQYVARPNFDQIRDDYLQEVVVDFAVHSGPRRAAEALQRAVGVRVDGIVGPMTLAAVNARDAEKTALRVMLDRALFLLDLVGRDRSQAVFARGWANRLLELRDGGSPDAFTAADAPLPRQDDAEEISEAARGLGRWLANLFGRRK